Protein AF-A0A1I6KTC3-F1 (afdb_monomer)

Mean predicted aligned error: 10.31 Å

Solvent-accessible surface area (backbone atoms only — not comparable to full-atom values): 17180 Å² total; per-residue (Å²): 142,85,88,87,87,74,71,69,64,56,53,53,50,51,52,52,52,48,53,50,52,52,50,51,52,52,49,50,51,49,49,53,50,49,52,53,51,49,56,52,48,53,67,52,70,66,50,60,56,64,56,52,51,53,50,47,53,51,49,45,50,47,42,25,52,21,41,55,50,15,49,72,75,25,42,88,42,72,70,50,25,49,54,36,29,52,52,31,36,52,48,46,25,56,52,48,27,58,56,33,48,77,74,63,24,49,45,47,51,45,75,42,87,90,39,70,37,57,6,24,30,42,40,29,75,52,90,90,34,43,54,51,31,39,60,86,67,42,27,65,43,66,77,43,72,74,39,66,23,73,97,55,100,47,71,40,47,20,45,32,35,37,41,31,35,47,88,46,29,33,50,43,74,86,75,23,18,30,42,38,30,39,20,63,95,58,84,34,31,20,36,39,41,42,24,18,37,72,87,78,61,27,40,37,39,37,26,44,33,73,93,53,80,48,14,56,34,74,43,84,57,90,58,68,58,41,41,36,31,48,24,73,10,23,47,69,81,42,82,24,34,19,26,22,71,24,45,26,77,88,62,52,79,45,70,40,33,66,58,36,79,32,63,57,32,24,31,37,28,32,34,42,10,72,26,35,24,24,29,37,35,33,34,30,45,47,73,69,67,85,84,48,88,40,48,32,79,32,89,91,49,65,65,25,21,38,32,52,25,68,45,34,38,31,30,39,41,36,40,39,38,98,84,43,79,47,75,49,79,44,78,36,49,54,40,44,50,125

Secondary structure (DSSP, 8-state):
-----SHHHHHHHHHHHHHHHHHHHHHHHHHHHHHHHHHHHHHHHSTTHHHHHHHHHHHHHHHHHHHHHHHHH-TT-HHHHHHHHHHHHHHHHHHHHHHHHHTT-EEEEEEPTT--EEEEEEEE--TT-EES--TT--SSEEEEEEEE-TT-SS-SEEEEEEEEEGGGS-SSSTT-EEEEEEETTS--EEEEEEEE-TTT--EEEEEEETTEEEEEEEE---SSEEEEETTTTEETTEE-GGGSEEE-TTS-EEE-STTTT--SEEEEEEESGGG-EEEEEEEES-S--TT-SSSEESTTSSSSEEEEEEEEEEEEEEEEETTEEEEEEEEE-TTB--

Foldseek 3Di:
DDDDDDPPVVVVVVVVVVVVVVVVVVVVVVVVVVVVVVVVVVVCVVPDPVVLVVLVVVLLVQLLVQQVVLQVPQFPDPVSSVVSSQVSNVVSQVVVQVVCVVVQKGKGKGFDPPQWQKFKKWKDDDDVWFFQFFPVRHQKDFSFFWFFQPPHPFQQKFQWKWKWQLVLFAQDQVLTKKKWKAADVDGWIKMWGWGANNPQRKIKIWIDTVPDAIAIDIDDDPDRIWMALQQQCDTSNHHGCQQAQHAGPVGDTDGNHPQPNYDRIIIIIMHSSSSTTGMTMMIGSHQDPPPDPRADDDPPDHPGHMTMGGQKTWMWMWMDHPVDTDIDIDIRGHRTRD

Sequence (338 aa):
MADLGSRSRGQLILVAAFALAVTFVALALVVNSAIFTENLASRGETGGSGDALTLRHDVERGVGQSIASANVYNTTDQSTLEQGVDRGIGNVNTAYSKQSAADTAIVNVSRKSGSTTYGSRVVQNESGGRAFQDRNGNSDWHVVDDVDRSGNEGNATRAFELNVTKLSLEPDESGAFRIVVEEWKGSATWTMTLWRDGASDDVHVEVDIDSEPEARCMQEVDEAFVRVDVTEGRLAGEPCGALRQGPNTNGDFGNYRFASGVGDRYNVTFEHGDKAHGNYSLVTRNQSMASSNTLNASVGSDSPYWDDAVYDVTVRYVYNSPKLDYETDVRVAPGESR

Nearest PDB structures (foldseek):
  3zyr-assembly1_B  TM=2.378E-01  e=1.808E-01  Platypodium elegans
  2gn7-assembly1_A  TM=2.124E-01  e=3.011E-01  Pterocarpus angolensis
  2bqp-assembly1_B  TM=2.192E-01  e=5.015E-01  Pisum sativum
  2o62-assembly2_B  TM=1.933E-01  e=3.187E-01  Nostoc punctiforme PCC 73102
  2o62-assembly1_A  TM=2.208E-01  e=8.841E-01  Nostoc punctiforme PCC 73102

Radius of gyration: 30.59 Å; Cα contacts (8 Å, |Δi|>4): 746; chains: 1; bounding box: 57×47×123 Å

InterPro domains:
  IPR055685 Protein of unknown function DUF7261 [PF23922] (7-117)

pLDDT: mean 87.05, std 12.62, range [41.53, 98.5]

Organism: NCBI:txid767519

Structure (mmCIF, N/CA/C/O backbone):
data_AF-A0A1I6KTC3-F1
#
_entry.id   AF-A0A1I6KTC3-F1
#
loop_
_atom_site.group_PDB
_atom_site.id
_atom_site.type_symbol
_atom_site.label_atom_id
_atom_site.label_alt_id
_atom_site.label_comp_id
_atom_site.label_asym_id
_atom_site.label_entity_id
_atom_site.label_seq_id
_atom_site.pdbx_PDB_ins_code
_atom_site.Cartn_x
_atom_site.Cartn_y
_atom_site.Cartn_z
_atom_site.occupancy
_atom_site.B_iso_or_equiv
_atom_site.auth_seq_id
_atom_site.auth_comp_id
_atom_site.auth_asym_id
_atom_site.auth_atom_id
_atom_site.pdbx_PDB_model_num
ATOM 1 N N . MET A 1 1 ? 32.852 -26.387 100.236 1.00 47.66 1 MET A N 1
ATOM 2 C CA . MET A 1 1 ? 32.941 -25.332 99.206 1.00 47.66 1 MET A CA 1
ATOM 3 C C . MET A 1 1 ? 33.588 -25.938 97.973 1.00 47.66 1 MET A C 1
ATOM 5 O O . MET A 1 1 ? 34.797 -26.104 97.975 1.00 47.66 1 MET A O 1
ATOM 9 N N . ALA A 1 2 ? 32.790 -26.342 96.986 1.00 41.53 2 ALA A N 1
ATOM 10 C CA . ALA A 1 2 ? 33.231 -26.617 95.621 1.00 41.53 2 ALA A CA 1
ATOM 11 C C . ALA A 1 2 ? 32.002 -26.699 94.701 1.00 41.53 2 ALA A C 1
ATOM 13 O O . ALA A 1 2 ? 30.989 -27.278 95.082 1.00 41.53 2 ALA A O 1
ATOM 14 N N . ASP A 1 3 ? 32.181 -26.127 93.513 1.00 42.84 3 ASP A N 1
ATOM 15 C CA . ASP A 1 3 ? 31.400 -26.236 92.278 1.00 42.84 3 ASP A CA 1
ATOM 16 C C . ASP A 1 3 ? 30.152 -25.347 92.084 1.00 42.84 3 ASP A C 1
ATOM 18 O O . ASP A 1 3 ? 28.999 -25.768 92.155 1.00 42.84 3 ASP A O 1
ATOM 22 N N . LEU A 1 4 ? 30.413 -24.082 91.742 1.00 59.75 4 LEU A N 1
ATOM 23 C CA . LEU A 1 4 ? 29.573 -23.310 90.828 1.00 59.75 4 LEU A CA 1
ATOM 24 C C . LEU A 1 4 ? 30.437 -22.922 89.625 1.00 59.75 4 LEU A C 1
ATOM 26 O O . LEU A 1 4 ? 31.251 -22.007 89.729 1.00 59.75 4 LEU A O 1
ATOM 30 N N . GLY A 1 5 ? 30.238 -23.555 88.469 1.00 53.53 5 GLY A N 1
ATOM 31 C CA . GLY A 1 5 ? 30.773 -23.002 87.225 1.00 53.53 5 GLY A CA 1
ATOM 32 C C . GLY A 1 5 ? 30.761 -23.943 86.031 1.00 53.53 5 GLY A C 1
ATOM 33 O O . GLY A 1 5 ? 31.766 -24.583 85.764 1.00 53.53 5 GLY A O 1
ATOM 34 N N . SER A 1 6 ? 29.654 -23.981 85.273 1.00 54.16 6 SER A N 1
ATOM 35 C CA . SER A 1 6 ? 29.690 -24.030 83.786 1.00 54.16 6 SER A CA 1
ATOM 36 C C . SER A 1 6 ? 28.348 -24.353 83.109 1.00 54.16 6 SER A C 1
ATOM 38 O O . SER A 1 6 ? 28.179 -23.995 81.948 1.00 54.16 6 SER A O 1
ATOM 40 N N . ARG A 1 7 ? 27.359 -24.972 83.779 1.00 51.50 7 ARG A N 1
ATOM 41 C CA . ARG A 1 7 ? 26.157 -25.486 83.072 1.00 51.50 7 ARG A CA 1
ATOM 42 C C . ARG A 1 7 ? 25.017 -24.487 82.814 1.00 51.50 7 ARG A C 1
ATOM 44 O O . ARG A 1 7 ? 24.317 -24.651 81.820 1.00 51.50 7 ARG A O 1
ATOM 51 N N . SER A 1 8 ? 24.830 -23.436 83.621 1.00 57.94 8 SER A N 1
ATOM 52 C CA . SER A 1 8 ? 23.658 -22.543 83.465 1.00 57.94 8 SER A CA 1
ATOM 53 C C . SER A 1 8 ? 23.818 -21.441 82.408 1.00 57.94 8 SER A C 1
ATOM 55 O O . SER A 1 8 ? 22.830 -20.993 81.831 1.00 57.94 8 SER A O 1
ATOM 57 N N . ARG A 1 9 ? 25.053 -21.019 82.097 1.00 55.56 9 ARG A N 1
ATOM 58 C CA . ARG A 1 9 ? 25.311 -19.995 81.065 1.00 55.56 9 ARG A CA 1
ATOM 59 C C . ARG A 1 9 ? 25.172 -20.550 79.647 1.00 55.56 9 ARG A C 1
ATOM 61 O O . ARG A 1 9 ? 24.661 -19.852 78.779 1.00 55.56 9 ARG A O 1
ATOM 68 N N . GLY A 1 10 ? 25.553 -21.813 79.435 1.00 59.62 10 GLY A N 1
ATOM 69 C CA . GLY A 1 10 ? 25.373 -22.498 78.151 1.00 59.62 10 GLY A CA 1
ATOM 70 C C . GLY A 1 10 ? 23.898 -22.637 77.765 1.00 59.62 10 GLY A C 1
ATOM 71 O O . GLY A 1 10 ? 23.543 -22.350 76.630 1.00 59.62 10 GLY A O 1
ATOM 72 N N . GLN A 1 11 ? 23.025 -22.983 78.721 1.00 63.97 11 GLN A N 1
ATOM 73 C CA . GLN A 1 11 ? 21.579 -23.081 78.483 1.00 63.97 11 GLN A CA 1
ATOM 74 C C . GLN A 1 11 ? 20.912 -21.724 78.221 1.00 63.97 11 GLN A C 1
ATOM 76 O O . GLN A 1 11 ? 20.072 -21.638 77.333 1.00 63.97 11 GLN A O 1
ATOM 81 N N . LEU A 1 12 ? 21.306 -20.656 78.924 1.00 70.81 12 LEU A N 1
ATOM 82 C CA . LEU A 1 12 ? 20.777 -19.309 78.664 1.00 70.81 12 LEU A CA 1
ATOM 83 C C . LEU A 1 12 ? 21.170 -18.782 77.275 1.00 70.81 12 LEU A C 1
ATOM 85 O O . LEU A 1 12 ? 20.344 -18.169 76.605 1.00 70.81 12 LEU A O 1
ATOM 89 N N . ILE A 1 13 ? 22.390 -19.075 76.811 1.00 77.38 13 ILE A N 1
ATOM 90 C CA . ILE A 1 13 ? 22.824 -18.735 75.447 1.00 77.38 13 ILE A CA 1
ATOM 91 C C . ILE A 1 13 ? 22.048 -19.557 74.409 1.00 77.38 13 ILE A C 1
ATOM 93 O O . ILE A 1 13 ? 21.649 -19.010 73.386 1.00 77.38 13 ILE A O 1
ATOM 97 N N . LEU A 1 14 ? 21.775 -20.837 74.678 1.00 79.50 14 LEU A N 1
ATOM 98 C CA . LEU A 1 14 ? 21.031 -21.714 73.765 1.00 79.50 14 LEU A CA 1
ATOM 99 C C . LEU A 1 14 ? 19.563 -21.286 73.621 1.00 79.50 14 LEU A C 1
ATOM 101 O O . LEU A 1 14 ? 19.041 -21.248 72.511 1.00 79.50 14 LEU A O 1
ATOM 105 N N . VAL A 1 15 ? 18.920 -20.894 74.725 1.00 82.00 15 VAL A N 1
ATOM 106 C CA . VAL A 1 15 ? 17.542 -20.375 74.711 1.00 82.00 15 VAL A CA 1
ATOM 107 C C . VAL A 1 15 ? 17.473 -19.014 74.013 1.00 82.00 15 VAL A C 1
ATOM 109 O O . VAL A 1 15 ? 16.575 -18.798 73.203 1.00 82.00 15 VAL A O 1
ATOM 112 N N . ALA A 1 16 ? 18.435 -18.118 74.256 1.00 81.81 16 ALA A N 1
ATOM 113 C CA . ALA A 1 16 ? 18.494 -16.823 73.575 1.00 81.81 16 ALA A CA 1
ATOM 114 C C . ALA A 1 16 ? 18.773 -16.966 72.066 1.00 81.81 16 ALA A C 1
ATOM 116 O O . ALA A 1 16 ? 18.133 -16.298 71.256 1.00 81.81 16 ALA A O 1
ATOM 117 N N . ALA A 1 17 ? 19.678 -17.871 71.678 1.00 80.06 17 ALA A N 1
ATOM 118 C CA . ALA A 1 17 ? 19.974 -18.168 70.278 1.00 80.06 17 ALA A CA 1
ATOM 119 C C . ALA A 1 17 ? 18.770 -18.797 69.561 1.00 80.06 17 ALA A C 1
ATOM 121 O O . ALA A 1 17 ? 18.473 -18.431 68.425 1.00 80.06 17 ALA A O 1
ATOM 122 N N . PHE A 1 18 ? 18.040 -19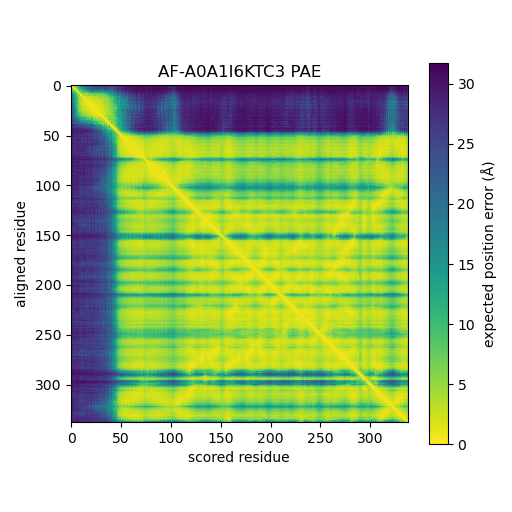.693 70.233 1.00 84.81 18 PHE A N 1
ATOM 123 C CA . PHE A 1 18 ? 16.821 -20.287 69.689 1.00 84.81 18 PHE A CA 1
ATOM 124 C C . PHE A 1 18 ? 15.706 -19.248 69.518 1.00 84.81 18 PHE A C 1
ATOM 126 O O . PHE A 1 18 ? 15.083 -19.193 68.461 1.00 84.81 18 PHE A O 1
ATOM 133 N N . ALA A 1 19 ? 15.495 -18.376 70.509 1.00 85.50 19 ALA A N 1
ATOM 134 C CA . ALA A 1 19 ? 14.521 -17.292 70.405 1.00 85.50 19 ALA A CA 1
ATOM 135 C C . ALA A 1 19 ? 14.838 -16.350 69.229 1.00 85.50 19 ALA A C 1
ATOM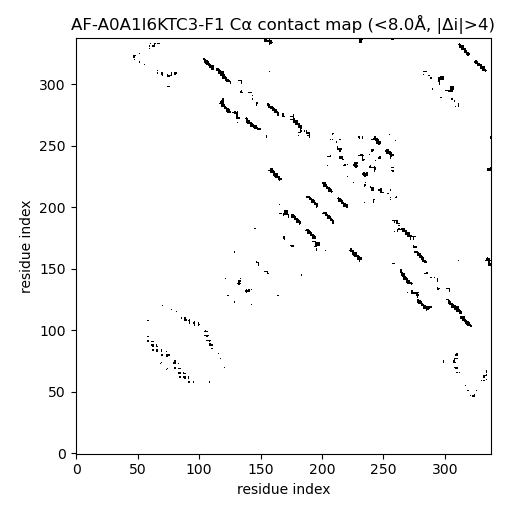 137 O O . ALA A 1 19 ? 13.944 -16.037 68.444 1.00 85.50 19 ALA A O 1
ATOM 138 N N . LEU A 1 20 ? 16.112 -15.976 69.046 1.00 88.62 20 LEU A N 1
ATOM 139 C CA . LEU A 1 20 ? 16.551 -15.177 67.897 1.00 88.62 20 LEU A CA 1
ATOM 140 C C . LEU A 1 20 ? 16.305 -15.894 66.564 1.00 88.62 20 LEU A C 1
ATOM 142 O O . LEU A 1 20 ? 15.764 -15.294 65.635 1.00 88.62 20 LEU A O 1
ATOM 146 N N . ALA A 1 21 ? 16.636 -17.184 66.474 1.00 86.44 21 ALA A N 1
ATOM 147 C CA . ALA A 1 21 ? 16.397 -17.973 65.269 1.00 86.44 21 ALA A CA 1
ATOM 148 C C . ALA A 1 21 ? 14.904 -18.017 64.901 1.00 86.44 21 ALA A C 1
ATOM 150 O O . ALA A 1 21 ? 14.549 -17.782 63.747 1.00 86.44 21 ALA A O 1
ATOM 151 N N . VAL A 1 22 ? 14.020 -18.230 65.882 1.00 87.19 22 VAL A N 1
ATOM 152 C CA . VAL A 1 22 ? 12.565 -18.224 65.664 1.00 87.19 22 VAL A CA 1
ATOM 153 C C . VAL A 1 22 ? 12.078 -16.849 65.202 1.00 87.19 22 VAL A C 1
ATOM 155 O O . VAL A 1 22 ? 11.285 -16.776 64.265 1.00 87.19 22 VAL A O 1
ATOM 158 N N . THR A 1 23 ? 12.583 -15.753 65.781 1.00 88.75 23 THR A N 1
ATOM 159 C CA . THR A 1 23 ? 12.210 -14.402 65.329 1.00 88.75 23 THR A CA 1
ATOM 160 C C . THR A 1 23 ? 12.673 -14.107 63.907 1.00 88.75 23 THR A C 1
ATOM 162 O O . THR A 1 23 ? 11.922 -13.495 63.155 1.00 88.75 23 THR A O 1
ATOM 165 N N . PHE A 1 24 ? 13.850 -14.587 63.494 1.00 83.62 24 PHE A N 1
ATOM 166 C CA . PHE A 1 24 ? 14.318 -14.416 62.119 1.00 83.62 24 PHE A CA 1
ATOM 167 C C . PHE A 1 24 ? 13.508 -15.238 61.122 1.00 83.62 24 PHE A C 1
ATOM 169 O O . PHE A 1 24 ? 13.203 -14.736 60.046 1.00 83.62 24 PHE A O 1
ATOM 176 N N . VAL A 1 25 ? 13.107 -16.462 61.477 1.00 84.44 25 VAL A N 1
ATOM 177 C CA . VAL A 1 25 ? 12.227 -17.276 60.625 1.00 84.44 25 VAL A CA 1
ATOM 178 C C . VAL A 1 25 ? 10.843 -16.638 60.507 1.00 84.44 25 VAL A C 1
ATOM 180 O O . VAL A 1 25 ? 10.313 -16.542 59.404 1.00 84.44 25 VAL A O 1
ATOM 183 N N . ALA A 1 26 ? 10.274 -16.143 61.610 1.00 83.81 26 ALA A N 1
ATOM 184 C CA . ALA A 1 26 ? 8.999 -15.430 61.585 1.00 83.81 26 ALA A CA 1
ATOM 185 C C . ALA A 1 26 ? 9.088 -14.138 60.757 1.00 83.81 26 ALA A C 1
ATOM 187 O O . ALA A 1 26 ? 8.217 -13.884 59.929 1.00 83.81 26 ALA A O 1
ATOM 188 N N . LEU A 1 27 ? 10.165 -13.362 60.917 1.00 82.88 27 LEU A N 1
ATOM 189 C CA . LEU A 1 27 ? 10.415 -12.161 60.122 1.00 82.88 27 LEU A CA 1
ATOM 190 C C . LEU A 1 27 ? 10.575 -12.505 58.637 1.00 82.88 27 LEU A C 1
ATOM 192 O O . LEU A 1 27 ? 9.966 -11.851 57.802 1.00 82.88 27 LEU A O 1
ATOM 196 N N . ALA A 1 28 ? 11.328 -13.554 58.301 1.00 80.44 28 ALA A N 1
ATOM 197 C CA . ALA A 1 28 ? 11.505 -14.004 56.924 1.00 80.44 28 ALA A CA 1
ATOM 198 C C . ALA A 1 28 ? 10.184 -14.476 56.302 1.00 80.44 28 ALA A C 1
ATOM 200 O O . ALA A 1 28 ? 9.911 -14.163 55.149 1.00 80.44 28 ALA A O 1
ATOM 201 N N . LEU A 1 29 ? 9.334 -15.178 57.058 1.00 77.25 29 LEU A N 1
ATOM 202 C CA . LEU A 1 29 ? 8.004 -15.583 56.598 1.00 77.25 29 LEU A CA 1
ATOM 203 C C . LEU A 1 29 ? 7.086 -14.380 56.370 1.00 77.25 29 LEU A C 1
ATOM 205 O O . LEU A 1 29 ? 6.389 -14.341 55.358 1.00 77.25 29 LEU A O 1
ATOM 209 N N . VAL A 1 30 ? 7.102 -13.390 57.267 1.00 81.25 30 VAL A N 1
ATOM 210 C CA . VAL A 1 30 ? 6.314 -12.157 57.115 1.00 81.25 30 VAL A CA 1
ATOM 211 C C . VAL A 1 30 ? 6.817 -11.334 55.933 1.00 81.25 30 VAL A C 1
ATOM 213 O O . VAL A 1 30 ? 6.004 -10.902 55.125 1.00 81.25 30 VAL A O 1
ATOM 216 N N . VAL A 1 31 ? 8.133 -11.171 55.778 1.00 77.62 31 VAL A N 1
ATOM 217 C CA . VAL A 1 31 ? 8.738 -10.454 54.645 1.00 77.62 31 VAL A CA 1
ATOM 218 C C . VAL A 1 31 ? 8.441 -11.175 53.334 1.00 77.62 31 VAL A C 1
ATOM 220 O O . VAL A 1 31 ? 7.985 -10.540 52.392 1.00 77.62 31 VAL A O 1
ATOM 223 N N . ASN A 1 32 ? 8.588 -12.500 53.277 1.00 70.62 32 ASN A N 1
ATOM 224 C CA . ASN A 1 32 ? 8.243 -13.270 52.082 1.00 70.62 32 ASN A CA 1
ATOM 225 C C . ASN A 1 32 ? 6.744 -13.192 51.762 1.00 70.62 32 ASN A C 1
ATOM 227 O O . ASN A 1 32 ? 6.386 -13.122 50.593 1.00 70.62 32 ASN A O 1
ATOM 231 N N . SER A 1 33 ? 5.869 -13.147 52.770 1.00 71.06 33 SER A N 1
ATOM 232 C CA . SER A 1 33 ? 4.419 -13.003 52.567 1.00 71.06 33 SER A CA 1
ATOM 233 C C . SER A 1 33 ? 4.030 -11.588 52.134 1.00 71.06 33 SER A C 1
ATOM 235 O O . SER A 1 33 ? 3.172 -11.429 51.267 1.00 71.06 33 SER A O 1
ATOM 237 N N . ALA A 1 34 ? 4.674 -10.560 52.691 1.00 63.47 34 ALA A N 1
ATOM 238 C CA . ALA A 1 34 ? 4.488 -9.169 52.293 1.00 63.47 34 ALA A CA 1
ATOM 239 C C . ALA A 1 34 ? 4.974 -8.952 50.858 1.00 63.47 34 ALA A C 1
ATOM 241 O O . ALA A 1 34 ? 4.210 -8.448 50.050 1.00 63.47 34 ALA A O 1
ATOM 242 N N . ILE A 1 35 ? 6.158 -9.461 50.500 1.00 62.94 35 ILE A N 1
ATOM 243 C CA . ILE A 1 35 ? 6.685 -9.431 49.128 1.00 62.94 35 ILE A CA 1
ATOM 244 C C . ILE A 1 35 ? 5.773 -10.207 48.172 1.00 62.94 35 ILE A C 1
ATOM 246 O O . ILE A 1 35 ? 5.568 -9.777 47.041 1.00 62.94 35 ILE A O 1
ATOM 250 N N . PHE A 1 36 ? 5.202 -11.339 48.592 1.00 55.25 36 PHE A N 1
ATOM 251 C CA . PHE A 1 36 ? 4.261 -12.091 47.756 1.00 55.25 36 PHE A CA 1
ATOM 252 C C . PHE A 1 36 ? 2.950 -11.321 47.542 1.00 55.25 36 PHE A C 1
ATOM 254 O O . PHE A 1 36 ? 2.408 -11.313 46.440 1.00 55.25 36 PHE A O 1
ATOM 261 N N . THR A 1 37 ? 2.471 -10.622 48.573 1.00 62.50 37 THR A N 1
ATOM 262 C CA . THR A 1 37 ? 1.259 -9.791 48.506 1.00 62.50 37 THR A CA 1
ATOM 263 C C . THR A 1 37 ? 1.498 -8.511 47.701 1.00 62.50 37 THR A C 1
ATOM 265 O O . THR A 1 37 ? 0.646 -8.121 46.912 1.00 62.50 37 THR A O 1
ATOM 268 N N . GLU A 1 38 ? 2.670 -7.896 47.829 1.00 53.88 38 GLU A N 1
ATOM 269 C CA . GLU A 1 38 ? 3.085 -6.691 47.108 1.00 53.88 38 GLU A CA 1
ATOM 270 C C . GLU A 1 38 ? 3.376 -6.997 45.630 1.00 53.88 38 GLU A C 1
ATOM 272 O O . GLU A 1 38 ? 2.955 -6.245 44.759 1.00 53.88 38 GLU A O 1
ATOM 277 N N . ASN A 1 39 ? 3.953 -8.164 45.309 1.00 49.16 39 ASN A N 1
ATOM 278 C CA . ASN A 1 39 ? 4.068 -8.639 43.924 1.00 49.16 39 ASN A CA 1
ATOM 279 C C . ASN A 1 39 ? 2.707 -8.983 43.295 1.00 49.16 39 ASN A C 1
ATOM 281 O O . ASN A 1 39 ? 2.527 -8.808 42.090 1.00 49.16 39 ASN A O 1
ATOM 285 N N . LEU A 1 40 ? 1.739 -9.463 44.083 1.00 49.84 40 LEU A N 1
ATOM 286 C CA . LEU A 1 40 ? 0.380 -9.727 43.602 1.00 49.84 40 LEU A CA 1
ATOM 287 C C . LEU A 1 40 ? -0.417 -8.425 43.405 1.00 49.84 40 LEU A C 1
ATOM 289 O O . LEU A 1 40 ? -1.137 -8.291 42.418 1.00 49.84 40 LEU A O 1
ATOM 293 N N . ALA A 1 41 ? -0.256 -7.458 44.310 1.00 42.66 41 ALA A N 1
ATOM 294 C CA . ALA A 1 41 ? -0.877 -6.140 44.230 1.00 42.66 41 ALA A CA 1
ATOM 295 C C . ALA A 1 41 ? -0.284 -5.295 43.092 1.00 42.66 41 ALA A C 1
ATOM 297 O O . ALA A 1 41 ? -1.043 -4.734 42.310 1.00 42.66 41 ALA A O 1
ATOM 298 N N . SER A 1 42 ? 1.041 -5.306 42.911 1.00 48.44 42 SER A N 1
ATOM 299 C CA . SER A 1 42 ? 1.739 -4.617 41.816 1.00 48.44 42 SER A CA 1
ATOM 300 C C . SER A 1 42 ? 1.340 -5.154 40.436 1.00 48.44 42 SER A C 1
ATOM 302 O O . SER A 1 42 ? 1.118 -4.373 39.514 1.00 48.44 42 SER A O 1
ATOM 304 N N . ARG A 1 43 ? 1.144 -6.475 40.294 1.00 49.44 43 ARG A N 1
ATOM 305 C CA . ARG A 1 43 ? 0.578 -7.070 39.067 1.00 49.44 43 ARG A CA 1
ATOM 306 C C . ARG A 1 43 ? -0.901 -6.730 38.854 1.00 49.44 43 ARG A C 1
ATOM 308 O O . ARG A 1 43 ? -1.395 -6.846 37.738 1.00 49.44 43 ARG A O 1
ATOM 315 N N . GLY A 1 44 ? -1.613 -6.340 39.909 1.00 43.88 44 GLY A N 1
ATOM 316 C CA . GLY A 1 44 ? -2.995 -5.865 39.851 1.00 43.88 44 GLY A CA 1
ATOM 317 C C . GLY A 1 44 ? -3.139 -4.359 39.609 1.00 43.88 44 GLY A C 1
ATOM 318 O O . GLY A 1 44 ? -4.237 -3.934 39.248 1.00 43.88 44 GLY A O 1
ATOM 319 N N . GLU A 1 45 ? -2.069 -3.578 39.797 1.00 43.41 45 GLU A N 1
ATOM 320 C CA . GLU A 1 45 ? -2.046 -2.108 39.716 1.00 43.41 45 GLU A CA 1
ATOM 321 C C . GLU A 1 45 ? -1.680 -1.586 38.310 1.00 43.41 45 GLU A C 1
ATOM 323 O O . GLU A 1 45 ? -2.049 -0.472 37.953 1.00 43.41 45 GLU A O 1
ATOM 328 N N . THR A 1 46 ? -1.131 -2.433 37.427 1.00 49.03 46 THR A N 1
ATOM 329 C CA . THR A 1 46 ? -1.189 -2.257 35.954 1.00 49.03 46 THR A CA 1
ATOM 330 C C . THR A 1 46 ? -2.536 -2.725 35.368 1.00 49.03 46 THR A C 1
ATOM 332 O O . THR A 1 46 ? -2.613 -3.225 34.246 1.00 49.03 46 THR A O 1
ATOM 335 N N . GLY A 1 47 ? -3.605 -2.618 36.164 1.00 51.22 47 GLY A N 1
ATOM 336 C CA . GLY A 1 47 ? -4.896 -3.275 35.974 1.00 51.22 47 GLY A CA 1
ATOM 337 C C . GLY A 1 47 ? -5.605 -2.930 34.663 1.00 51.22 47 GLY A C 1
ATOM 338 O O . GLY A 1 47 ? -6.077 -1.813 34.476 1.00 51.22 47 GLY A O 1
ATOM 339 N N . GLY A 1 48 ? -5.726 -3.918 33.774 1.00 57.62 48 GLY A N 1
ATOM 340 C CA . GLY A 1 48 ? -6.663 -3.947 32.643 1.00 57.62 48 GLY A CA 1
ATOM 341 C C . GLY A 1 48 ? -6.379 -3.001 31.471 1.00 57.62 48 GLY A C 1
ATOM 342 O O . GLY A 1 48 ? -6.909 -3.224 30.388 1.00 57.62 48 GLY A O 1
ATOM 343 N N . SER A 1 49 ? -5.546 -1.969 31.630 1.00 62.06 49 SER A N 1
ATOM 344 C CA . SER A 1 49 ? -5.249 -1.009 30.555 1.00 62.06 49 SER A CA 1
ATOM 345 C C . SER A 1 49 ? -4.412 -1.624 29.431 1.00 62.06 49 SER A C 1
ATOM 347 O O . SER A 1 49 ? -4.691 -1.380 28.259 1.00 62.06 49 SER A O 1
ATOM 349 N N . GLY A 1 50 ? -3.433 -2.470 29.770 1.00 72.38 50 GLY A N 1
ATOM 350 C CA . GLY A 1 50 ? -2.659 -3.238 28.789 1.00 72.38 50 GLY A CA 1
ATOM 351 C C . GLY A 1 50 ? -3.532 -4.210 27.990 1.00 72.38 50 GLY A C 1
ATOM 352 O O . GLY A 1 50 ? -3.386 -4.305 26.771 1.00 72.38 50 GLY A O 1
ATOM 353 N N . ASP A 1 51 ? -4.494 -4.854 28.653 1.00 77.12 51 ASP A N 1
ATOM 354 C CA . ASP A 1 51 ? -5.440 -5.776 28.016 1.00 77.12 51 ASP A CA 1
ATOM 355 C C . ASP A 1 51 ? -6.399 -5.017 27.089 1.00 77.12 51 ASP A C 1
ATOM 357 O O . ASP A 1 51 ? -6.584 -5.402 25.935 1.00 77.12 51 ASP A O 1
ATOM 361 N N . ALA A 1 52 ? -6.934 -3.879 27.547 1.00 82.31 52 ALA A N 1
ATOM 362 C CA . ALA A 1 52 ? -7.813 -3.028 26.751 1.00 82.31 52 ALA A CA 1
ATOM 363 C C . ALA A 1 52 ? -7.119 -2.474 25.495 1.00 82.31 52 ALA A C 1
ATOM 365 O O . ALA A 1 52 ? -7.757 -2.381 24.446 1.00 82.31 52 ALA A O 1
ATOM 366 N N . LEU A 1 53 ? -5.828 -2.125 25.581 1.00 85.69 53 LEU A N 1
ATOM 367 C CA . LEU A 1 53 ? -5.028 -1.655 24.443 1.00 85.69 53 LEU A CA 1
ATOM 368 C C . LEU A 1 53 ? -4.646 -2.788 23.486 1.00 85.69 53 LEU A C 1
ATOM 370 O O . LEU A 1 53 ? -4.750 -2.620 22.272 1.00 85.69 53 LEU A O 1
ATOM 374 N N . THR A 1 54 ? -4.245 -3.946 24.013 1.00 86.25 54 THR A N 1
ATOM 375 C CA . THR A 1 54 ? -3.934 -5.131 23.196 1.00 86.25 54 THR A CA 1
ATOM 376 C C . THR A 1 54 ? -5.163 -5.553 22.402 1.00 86.25 54 THR A C 1
ATOM 378 O O . THR A 1 54 ? -5.111 -5.691 21.181 1.00 86.25 54 THR A O 1
ATOM 381 N N . LEU A 1 55 ? -6.308 -5.648 23.076 1.00 86.69 55 LEU A N 1
ATOM 382 C CA . LEU A 1 55 ? -7.554 -6.018 22.431 1.00 86.69 55 LEU A CA 1
ATOM 383 C C . LEU A 1 55 ? -8.044 -4.953 21.446 1.00 86.69 55 LEU A C 1
ATOM 385 O O . LEU A 1 55 ? -8.579 -5.294 20.394 1.00 86.69 55 LEU A O 1
ATOM 389 N N . ARG A 1 56 ? -7.819 -3.666 21.730 1.00 90.12 56 ARG A N 1
ATOM 390 C CA . ARG A 1 56 ? -8.079 -2.592 20.764 1.00 90.12 56 ARG A CA 1
ATOM 391 C C . ARG A 1 56 ? -7.284 -2.806 19.473 1.00 90.12 56 ARG A C 1
ATOM 393 O O . ARG A 1 56 ? -7.861 -2.671 18.397 1.00 90.12 56 ARG A O 1
ATOM 400 N N . HIS A 1 57 ? -5.996 -3.143 19.560 1.00 90.38 57 HIS A N 1
ATOM 401 C CA . HIS A 1 57 ? -5.179 -3.437 18.378 1.00 90.38 57 HIS A CA 1
ATOM 402 C C . HIS A 1 57 ? -5.669 -4.676 17.622 1.00 90.38 57 HIS A C 1
ATOM 404 O O . HIS A 1 57 ? -5.657 -4.698 16.392 1.00 90.38 57 HIS A O 1
ATOM 410 N N . ASP A 1 58 ? -6.136 -5.697 18.333 1.00 90.38 58 ASP A N 1
ATOM 411 C CA . ASP A 1 58 ? -6.710 -6.901 17.731 1.00 90.38 58 ASP A CA 1
ATOM 412 C C . ASP A 1 58 ? -8.021 -6.601 16.992 1.00 90.38 58 ASP A C 1
ATOM 414 O O . ASP A 1 58 ? -8.197 -7.015 15.844 1.00 90.38 58 ASP A O 1
ATOM 418 N N . VAL A 1 59 ? -8.900 -5.802 17.604 1.00 90.81 59 VAL A N 1
ATOM 419 C CA . VAL A 1 59 ? -10.126 -5.291 16.979 1.00 90.81 59 VAL A CA 1
ATOM 420 C C . VAL A 1 59 ? -9.792 -4.473 15.736 1.00 90.81 59 VAL A C 1
ATOM 422 O O . VAL A 1 59 ? -10.373 -4.710 14.682 1.00 90.81 59 VAL A O 1
ATOM 425 N N . GLU A 1 60 ? -8.842 -3.544 15.826 1.00 93.75 60 GLU A N 1
ATOM 426 C CA . GLU A 1 60 ? -8.407 -2.723 14.695 1.00 93.75 60 GLU A CA 1
ATOM 427 C C . GLU A 1 60 ? -7.926 -3.589 13.519 1.00 93.75 60 GLU A C 1
ATOM 429 O O . GLU A 1 60 ? -8.352 -3.376 12.382 1.00 93.75 60 GLU A O 1
ATOM 434 N N . ARG A 1 61 ? -7.119 -4.626 13.788 1.00 92.12 61 ARG A N 1
ATOM 435 C CA . ARG A 1 61 ? -6.680 -5.594 12.769 1.00 92.12 61 ARG A CA 1
ATOM 436 C C . ARG A 1 61 ? -7.844 -6.397 12.188 1.00 92.12 61 ARG A C 1
ATOM 438 O O . ARG A 1 61 ? -7.930 -6.533 10.969 1.00 92.12 61 ARG A O 1
ATOM 445 N N . GLY A 1 62 ? -8.756 -6.897 13.022 1.00 93.06 62 GLY A N 1
ATOM 446 C CA . GLY A 1 62 ? -9.924 -7.664 12.575 1.00 93.06 62 GLY A CA 1
ATOM 447 C C . GLY A 1 62 ? -10.894 -6.840 11.718 1.00 93.06 62 GLY A C 1
ATOM 448 O O . GLY A 1 62 ? -11.404 -7.316 10.699 1.00 93.06 62 GLY A O 1
ATOM 449 N N . VAL A 1 63 ? -11.114 -5.572 12.081 1.00 94.56 63 VAL A N 1
ATOM 450 C CA . VAL A 1 63 ? -11.886 -4.624 11.264 1.00 94.56 63 VAL A CA 1
ATOM 451 C C . VAL A 1 63 ? -11.144 -4.325 9.961 1.00 94.56 63 VAL A C 1
ATOM 453 O O . VAL A 1 63 ? -11.758 -4.350 8.897 1.00 94.56 63 VAL A O 1
ATOM 456 N N . GLY A 1 64 ? -9.823 -4.132 10.006 1.00 94.50 64 GLY A N 1
ATOM 457 C CA . GLY A 1 64 ? -8.995 -3.940 8.814 1.00 94.50 64 GLY A CA 1
ATOM 458 C C . GLY A 1 64 ? -9.108 -5.099 7.816 1.00 94.50 64 GLY A C 1
ATOM 459 O O . GLY A 1 64 ? -9.325 -4.874 6.626 1.00 94.50 64 GLY A O 1
ATOM 460 N N . GLN A 1 65 ? -9.068 -6.343 8.300 1.00 92.56 65 GLN A N 1
ATOM 461 C CA . GLN A 1 65 ? -9.291 -7.540 7.480 1.00 92.56 65 GLN A CA 1
ATOM 462 C C . GLN A 1 65 ? -10.713 -7.603 6.907 1.00 92.56 65 GLN A C 1
ATOM 464 O O . GLN A 1 65 ? -10.903 -8.021 5.765 1.00 92.56 65 GLN A O 1
ATOM 469 N N . SER A 1 66 ? -11.713 -7.159 7.672 1.00 93.81 66 SER A N 1
ATOM 470 C CA . SER A 1 66 ? -13.102 -7.085 7.208 1.00 93.81 66 SER A CA 1
ATOM 471 C C . SER A 1 66 ? -13.266 -6.095 6.051 1.00 93.81 66 SER A C 1
ATOM 473 O O . SER A 1 66 ? -13.934 -6.412 5.069 1.00 93.81 66 SER A O 1
ATOM 475 N N . ILE A 1 67 ? -12.612 -4.930 6.131 1.00 94.69 67 ILE A N 1
ATOM 476 C CA . ILE A 1 67 ? -12.570 -3.935 5.048 1.00 94.69 67 ILE A CA 1
ATOM 477 C C . ILE A 1 67 ? -11.855 -4.506 3.823 1.00 94.69 67 ILE A C 1
ATOM 479 O O . ILE A 1 67 ? -12.384 -4.426 2.718 1.00 94.69 67 ILE A O 1
ATOM 483 N N . ALA A 1 68 ? -10.678 -5.114 4.005 1.00 92.75 68 ALA A N 1
ATOM 484 C CA . ALA A 1 68 ? -9.925 -5.716 2.905 1.00 92.75 68 ALA A CA 1
ATOM 485 C C . ALA A 1 68 ? -10.745 -6.801 2.184 1.00 92.75 68 ALA A C 1
ATOM 487 O O . ALA A 1 68 ? -10.818 -6.810 0.960 1.00 92.75 68 ALA A O 1
ATOM 488 N N . SER A 1 69 ? -11.434 -7.659 2.941 1.00 91.50 69 SER A N 1
ATOM 489 C CA . SER A 1 69 ? -12.324 -8.687 2.396 1.00 91.50 69 SER A CA 1
ATOM 490 C C . SER A 1 69 ? -13.511 -8.084 1.636 1.00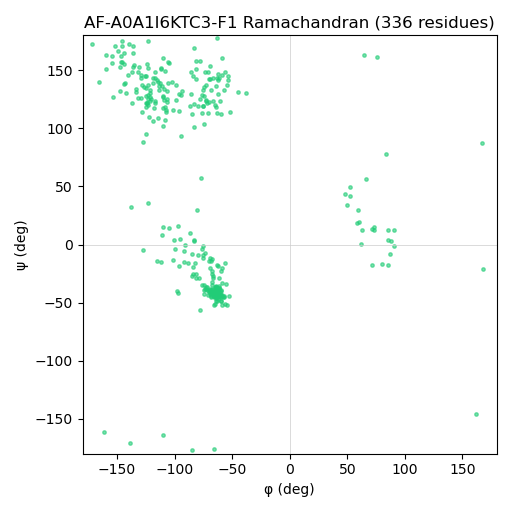 91.50 69 SER A C 1
ATOM 492 O O . SER A 1 69 ? -13.810 -8.506 0.519 1.00 91.50 69 SER A O 1
ATOM 494 N N . ALA A 1 70 ? -14.163 -7.054 2.187 1.00 92.56 70 ALA A N 1
ATOM 495 C CA . ALA A 1 70 ? -15.255 -6.370 1.497 1.00 92.56 70 ALA A CA 1
ATOM 496 C C . ALA A 1 70 ? -14.793 -5.747 0.168 1.00 92.56 70 ALA A C 1
ATOM 498 O O . ALA A 1 70 ? -15.454 -5.946 -0.847 1.00 92.56 70 ALA A O 1
ATOM 499 N N . ASN A 1 71 ? -13.627 -5.100 0.146 1.00 92.44 71 ASN A N 1
ATOM 500 C CA . ASN A 1 71 ? -13.049 -4.502 -1.062 1.00 92.44 71 ASN A CA 1
ATOM 501 C C . ASN A 1 71 ? -12.602 -5.525 -2.122 1.00 92.44 71 ASN A C 1
ATOM 503 O O . ASN A 1 71 ? -12.273 -5.133 -3.237 1.00 92.44 71 ASN A O 1
ATOM 507 N N . VAL A 1 72 ? -12.528 -6.815 -1.787 1.00 88.81 72 VAL A N 1
ATOM 508 C CA . VAL A 1 72 ? -12.200 -7.882 -2.745 1.00 88.81 72 VAL A CA 1
ATOM 509 C C . VAL A 1 72 ? -13.463 -8.576 -3.251 1.00 88.81 72 VAL A C 1
ATOM 511 O O . VAL A 1 72 ? -13.542 -8.901 -4.432 1.00 88.81 72 VAL A O 1
ATOM 514 N N . TYR A 1 73 ? -14.447 -8.808 -2.377 1.00 85.75 73 TYR A N 1
ATOM 515 C CA . TYR A 1 73 ? -15.584 -9.688 -2.677 1.00 85.75 73 TYR A CA 1
ATOM 516 C C . TYR A 1 73 ? -16.944 -8.983 -2.805 1.00 85.75 73 TYR A C 1
ATOM 518 O O . TYR A 1 73 ? -17.883 -9.595 -3.303 1.00 85.75 73 TYR A O 1
ATOM 526 N N . ASN A 1 74 ? -17.084 -7.732 -2.354 1.00 80.94 74 ASN A N 1
ATOM 527 C CA . ASN A 1 74 ? -18.367 -7.018 -2.261 1.00 80.94 74 ASN A CA 1
ATOM 528 C C . ASN A 1 74 ? -18.362 -5.686 -3.040 1.00 80.94 74 ASN A C 1
ATOM 530 O O . ASN A 1 74 ? -18.965 -4.718 -2.595 1.00 80.94 74 ASN A O 1
ATOM 534 N N . THR A 1 75 ? -17.683 -5.624 -4.185 1.00 73.38 75 THR A N 1
ATOM 535 C CA . THR A 1 75 ? -17.308 -4.390 -4.913 1.00 73.38 75 THR A CA 1
ATOM 536 C C . THR A 1 75 ? -18.353 -3.845 -5.894 1.00 73.38 75 THR A C 1
ATOM 538 O O . THR A 1 75 ? -18.047 -2.968 -6.695 1.00 73.38 75 THR A O 1
ATOM 541 N N . THR A 1 76 ? -19.581 -4.368 -5.886 1.00 74.00 76 THR A N 1
ATOM 542 C CA . THR A 1 76 ? -20.601 -3.998 -6.886 1.00 74.00 76 THR A CA 1
ATOM 543 C C . THR A 1 76 ? -21.118 -2.573 -6.714 1.00 74.00 76 THR A C 1
ATOM 545 O O . THR A 1 76 ? -21.358 -1.884 -7.701 1.00 74.00 76 THR A O 1
ATOM 548 N N . ASP A 1 77 ? -21.320 -2.150 -5.469 1.00 82.62 77 ASP A N 1
ATOM 549 C CA . ASP A 1 77 ? -21.759 -0.806 -5.119 1.00 82.62 77 ASP A CA 1
ATOM 550 C C . ASP A 1 77 ? -21.411 -0.499 -3.655 1.00 82.62 77 ASP A C 1
ATOM 552 O O . ASP A 1 77 ? -21.175 -1.398 -2.836 1.00 82.62 77 ASP A O 1
ATOM 556 N N . GLN A 1 78 ? -21.430 0.787 -3.308 1.00 86.94 78 GLN A N 1
ATOM 557 C CA . GLN A 1 78 ? -21.143 1.271 -1.956 1.00 86.94 78 GLN A CA 1
ATOM 558 C C . GLN A 1 78 ? -22.029 0.638 -0.870 1.00 86.94 78 GLN A C 1
ATOM 560 O O . GLN A 1 78 ? -21.551 0.376 0.233 1.00 86.94 78 GLN A O 1
ATOM 565 N N . SER A 1 79 ? -23.297 0.330 -1.163 1.00 88.44 79 SER A N 1
ATOM 566 C CA . SER A 1 79 ? -24.212 -0.259 -0.176 1.00 88.44 79 SER A CA 1
ATOM 567 C C . SER A 1 79 ? -23.866 -1.717 0.141 1.00 88.44 79 SER A C 1
ATOM 569 O O . SER A 1 79 ? -23.963 -2.151 1.292 1.00 88.44 79 SER A O 1
ATOM 571 N N . THR A 1 80 ? -23.422 -2.468 -0.865 1.00 88.25 80 THR A N 1
ATOM 572 C CA . THR A 1 80 ? -22.976 -3.857 -0.749 1.00 88.25 80 THR A CA 1
ATOM 573 C C . THR A 1 80 ? -21.636 -3.927 -0.014 1.00 88.25 80 THR A C 1
ATOM 575 O O . THR A 1 80 ? -21.464 -4.779 0.868 1.00 88.25 80 THR A O 1
ATOM 578 N N . LEU A 1 81 ? -20.729 -2.983 -0.292 1.00 89.88 81 LEU A N 1
ATOM 579 C CA . LEU A 1 81 ? -19.486 -2.791 0.460 1.00 89.88 81 LEU A CA 1
ATOM 580 C C . LEU A 1 81 ? -19.764 -2.510 1.940 1.00 89.88 81 LEU A C 1
ATOM 582 O O . LEU A 1 81 ? -19.239 -3.212 2.806 1.00 89.88 81 LEU A O 1
ATOM 586 N N . GLU A 1 82 ? -20.623 -1.531 2.237 1.00 91.00 82 GLU A N 1
ATOM 587 C CA . GLU A 1 82 ? -20.961 -1.135 3.607 1.00 91.00 82 GLU A CA 1
ATOM 588 C C . GLU A 1 82 ? -21.580 -2.298 4.391 1.00 91.00 82 GLU A C 1
ATOM 590 O O . GLU A 1 82 ? -21.134 -2.604 5.496 1.00 91.00 82 GLU A O 1
ATOM 595 N N . GLN A 1 83 ? -22.520 -3.036 3.790 1.00 91.12 83 GLN A N 1
ATOM 596 C CA . GLN A 1 83 ? -23.090 -4.246 4.392 1.00 91.12 83 GLN A CA 1
ATOM 597 C C . GLN A 1 83 ? -22.044 -5.342 4.628 1.00 91.12 83 GLN A C 1
ATOM 599 O O . GLN A 1 83 ? -22.148 -6.112 5.586 1.00 91.12 83 GLN A O 1
ATOM 604 N N . GLY A 1 84 ? -21.059 -5.470 3.736 1.00 90.25 84 GLY A N 1
ATOM 605 C CA . GLY A 1 84 ? -19.926 -6.377 3.903 1.00 90.25 84 GLY A CA 1
ATOM 606 C C . GLY A 1 84 ? -19.073 -6.017 5.115 1.00 90.25 84 GLY A C 1
ATOM 607 O O . GLY A 1 84 ? -18.793 -6.881 5.950 1.00 90.25 84 GLY A O 1
ATOM 608 N N . VAL A 1 85 ? -18.721 -4.737 5.236 1.00 92.50 85 VAL A N 1
ATOM 609 C CA . VAL A 1 85 ? -17.958 -4.203 6.369 1.00 92.50 85 VAL A CA 1
ATOM 610 C C . VAL A 1 85 ? -18.743 -4.346 7.673 1.00 92.50 85 VAL A C 1
ATOM 612 O O . VAL A 1 85 ? -18.189 -4.844 8.650 1.00 92.50 85 VAL A O 1
ATOM 615 N N . ASP A 1 86 ? -20.035 -4.017 7.692 1.00 93.50 86 ASP A N 1
ATOM 616 C CA . ASP A 1 86 ? -20.887 -4.140 8.881 1.00 93.50 86 ASP A CA 1
ATOM 617 C C . ASP A 1 86 ? -21.017 -5.588 9.362 1.00 93.50 86 ASP A C 1
ATOM 619 O O . ASP A 1 86 ? -20.905 -5.860 10.561 1.00 93.50 86 ASP A O 1
ATOM 623 N N . ARG A 1 87 ? -21.182 -6.544 8.438 1.00 92.75 87 ARG A N 1
ATOM 624 C CA . ARG A 1 87 ? -21.155 -7.977 8.773 1.00 92.75 87 ARG A CA 1
ATOM 625 C C . ARG A 1 87 ? -19.809 -8.386 9.370 1.00 92.75 87 ARG A C 1
ATOM 627 O O . ARG A 1 87 ? -19.782 -9.112 10.362 1.00 92.75 87 ARG A O 1
ATOM 634 N N . GLY A 1 88 ? -18.704 -7.912 8.796 1.00 92.56 88 GLY A N 1
ATOM 635 C CA . GLY A 1 88 ? -17.359 -8.171 9.310 1.00 92.56 88 GLY A CA 1
ATOM 636 C C . GLY A 1 88 ? -17.141 -7.606 10.716 1.00 92.56 88 GLY A C 1
ATOM 637 O O . GLY A 1 88 ? -16.725 -8.339 11.612 1.00 92.56 88 GLY A O 1
ATOM 638 N N . ILE A 1 89 ? -17.529 -6.350 10.955 1.00 93.88 89 ILE A N 1
ATOM 639 C CA . ILE A 1 89 ? -17.474 -5.710 12.279 1.00 93.88 89 ILE A CA 1
ATOM 640 C C . ILE A 1 89 ? -18.352 -6.466 13.285 1.00 93.88 89 ILE A C 1
ATOM 642 O O . ILE A 1 89 ? -17.922 -6.706 14.411 1.00 93.88 89 ILE A O 1
ATOM 646 N N . GLY A 1 90 ? -19.547 -6.912 12.887 1.00 93.75 90 GLY A N 1
ATOM 647 C CA . GLY A 1 90 ? -20.413 -7.742 13.731 1.00 93.75 90 GLY A CA 1
ATOM 648 C C . GLY A 1 90 ? -19.778 -9.084 14.123 1.00 93.75 90 GLY A C 1
ATOM 649 O O . GLY A 1 90 ? -19.912 -9.525 15.270 1.00 93.75 90 GLY A O 1
ATOM 650 N N . ASN A 1 91 ? -19.035 -9.712 13.205 1.00 92.31 91 ASN A N 1
ATOM 651 C CA . ASN A 1 91 ? -18.281 -10.939 13.476 1.00 92.31 91 ASN A CA 1
ATOM 652 C C . ASN A 1 91 ? -17.105 -10.684 14.428 1.00 92.31 91 ASN A C 1
ATOM 654 O O . ASN A 1 91 ? -16.940 -11.433 15.391 1.00 92.31 91 ASN A O 1
ATOM 658 N N . VAL A 1 92 ? -16.339 -9.611 14.198 1.00 92.38 92 VAL A N 1
ATOM 659 C CA . VAL A 1 92 ? -15.251 -9.146 15.077 1.00 92.38 92 VAL A CA 1
ATOM 660 C C . VAL A 1 92 ? -15.781 -8.896 16.487 1.00 92.38 92 VAL A C 1
ATOM 662 O O . VAL A 1 92 ? -15.263 -9.462 17.446 1.00 92.38 92 VAL A O 1
ATOM 665 N N . ASN A 1 93 ? -16.869 -8.132 16.612 1.00 92.69 93 ASN A N 1
ATOM 666 C CA . ASN A 1 93 ? -17.542 -7.892 17.883 1.00 92.69 93 ASN A CA 1
ATOM 667 C C . ASN A 1 93 ? -17.921 -9.215 18.559 1.00 92.69 93 ASN A C 1
ATOM 669 O O . ASN A 1 93 ? -17.530 -9.465 19.689 1.00 92.69 93 ASN A O 1
ATOM 673 N N . THR A 1 94 ? -18.611 -10.113 17.851 1.00 92.31 94 THR A N 1
ATOM 674 C CA . THR A 1 94 ? -19.045 -11.401 18.415 1.00 92.31 94 THR A CA 1
ATOM 675 C C . THR A 1 94 ? -17.872 -12.262 18.890 1.00 92.31 94 THR A C 1
ATOM 677 O O . THR A 1 94 ? -17.982 -12.921 19.926 1.00 92.31 94 THR A O 1
ATOM 680 N N . ALA A 1 95 ? -16.766 -12.286 18.144 1.00 89.62 95 ALA A N 1
ATOM 681 C CA . ALA A 1 95 ? -15.573 -13.045 18.501 1.00 89.62 95 ALA A CA 1
ATOM 682 C C . ALA A 1 95 ? -14.929 -12.493 19.782 1.00 89.62 95 ALA A C 1
ATOM 684 O O . ALA A 1 95 ? -14.752 -13.238 20.748 1.00 89.62 95 ALA A O 1
ATOM 685 N N . TYR A 1 96 ? -14.665 -11.186 19.826 1.00 88.25 96 TYR A N 1
ATOM 686 C CA . TYR A 1 96 ? -13.985 -10.568 20.962 1.00 88.25 96 TYR A CA 1
ATOM 687 C C . TYR A 1 96 ? -14.883 -10.422 22.193 1.00 88.25 96 TYR A C 1
ATOM 689 O O . TYR A 1 96 ? -14.411 -10.667 23.296 1.00 88.25 96 TYR A O 1
ATOM 697 N N . SER A 1 97 ? -16.190 -10.165 22.051 1.00 87.25 97 SER A N 1
ATOM 698 C CA . SER A 1 97 ? -17.117 -10.193 23.193 1.00 87.25 97 SER A CA 1
ATOM 699 C C . SER A 1 97 ? -17.144 -11.569 23.872 1.00 87.25 97 SER A C 1
ATOM 701 O O . SER A 1 97 ? -17.208 -11.643 25.096 1.00 87.25 97 SER A O 1
ATOM 703 N N . LYS A 1 98 ? -17.088 -12.669 23.102 1.00 86.62 98 LYS A N 1
ATOM 704 C CA . LYS A 1 98 ? -17.038 -14.033 23.662 1.00 86.62 98 LYS A CA 1
ATOM 705 C C . LYS A 1 98 ? -15.713 -14.319 24.361 1.00 86.62 98 LYS A C 1
ATOM 707 O O . LYS A 1 98 ? -15.724 -14.946 25.416 1.00 86.62 98 LYS A O 1
ATOM 712 N N . GLN A 1 99 ? -14.602 -13.879 23.775 1.00 83.00 99 GLN A N 1
ATOM 713 C CA . GLN A 1 99 ? -13.276 -14.049 24.362 1.00 83.00 99 GLN A CA 1
ATOM 714 C C . GLN A 1 99 ? -13.150 -13.260 25.670 1.00 83.00 99 GLN A C 1
ATOM 716 O O . GLN A 1 99 ? -12.834 -13.840 26.701 1.00 83.00 99 GLN A O 1
ATOM 721 N N . SER A 1 100 ? -13.498 -11.974 25.662 1.00 80.81 100 SER A N 1
ATOM 722 C CA . SER A 1 100 ? -13.398 -11.104 26.839 1.00 80.81 100 SER A CA 1
ATOM 723 C C . SER A 1 100 ? -14.355 -11.490 27.966 1.00 80.81 100 SER A C 1
ATOM 725 O O . SER A 1 100 ? -14.033 -11.277 29.133 1.00 80.81 100 SER A O 1
ATOM 727 N N . ALA A 1 101 ? -15.493 -12.120 27.654 1.00 81.75 101 ALA A N 1
ATOM 728 C CA . ALA A 1 101 ? -16.402 -12.633 28.677 1.00 81.75 101 ALA A CA 1
ATOM 729 C C . ALA A 1 101 ? -15.748 -13.710 29.564 1.00 81.75 101 ALA A C 1
ATOM 731 O O . ALA A 1 101 ? -16.103 -13.819 30.738 1.00 81.75 101 ALA A O 1
ATOM 732 N N . ALA A 1 102 ? -14.778 -14.472 29.038 1.00 78.06 102 ALA A N 1
ATOM 733 C CA . ALA A 1 102 ? -13.989 -15.409 29.840 1.00 78.06 102 ALA A CA 1
ATOM 734 C C . ALA A 1 102 ? -13.098 -14.684 30.868 1.00 78.06 102 ALA A C 1
ATOM 736 O O . ALA A 1 102 ? -12.879 -15.201 31.962 1.00 78.06 102 ALA A O 1
ATOM 737 N N . ASP A 1 103 ? -12.682 -13.456 30.553 1.00 77.00 103 ASP A N 1
ATOM 738 C CA . ASP A 1 103 ? -11.821 -12.605 31.379 1.00 77.00 103 ASP A CA 1
ATOM 739 C C . ASP A 1 103 ? -12.619 -11.593 32.227 1.00 77.00 103 ASP A C 1
ATOM 741 O O . ASP A 1 103 ? -12.066 -10.650 32.792 1.00 77.00 103 ASP A O 1
ATOM 745 N N . THR A 1 104 ? -13.936 -11.796 32.376 1.00 83.00 104 THR A N 1
ATOM 746 C CA . THR A 1 104 ? -14.849 -10.894 33.115 1.00 83.00 104 THR A CA 1
ATOM 747 C C . THR A 1 104 ? -14.877 -9.466 32.546 1.00 83.00 104 THR A C 1
ATOM 749 O O . THR A 1 104 ? -15.126 -8.501 33.270 1.00 83.00 104 THR A O 1
ATOM 752 N N . ALA A 1 105 ? -14.639 -9.319 31.242 1.00 85.31 105 ALA A N 1
ATOM 753 C CA . ALA A 1 105 ? -14.743 -8.058 30.523 1.00 85.31 105 ALA A CA 1
ATOM 754 C C . ALA A 1 105 ? -15.837 -8.121 29.446 1.00 85.31 105 ALA A C 1
ATOM 756 O O . ALA A 1 105 ? -16.110 -9.161 28.847 1.00 85.31 105 ALA A O 1
ATOM 757 N N . ILE A 1 106 ? -16.478 -6.986 29.191 1.00 87.31 106 ILE A N 1
ATOM 758 C CA . ILE A 1 106 ? -17.464 -6.801 28.131 1.00 87.31 106 ILE A CA 1
ATOM 759 C C . ILE A 1 106 ? -16.844 -5.898 27.081 1.00 87.31 106 ILE A C 1
ATOM 761 O O . ILE A 1 106 ? -16.376 -4.802 27.382 1.00 87.31 106 ILE A O 1
ATOM 765 N N . VAL A 1 107 ? -16.885 -6.360 25.837 1.00 90.19 107 VAL A N 1
ATOM 766 C CA . VAL A 1 107 ? -16.354 -5.627 24.693 1.00 90.19 107 VAL A CA 1
ATOM 767 C C . VAL A 1 107 ? -17.460 -5.402 23.696 1.00 90.19 107 VAL A C 1
ATOM 769 O O . VAL A 1 107 ? -18.208 -6.330 23.384 1.00 90.19 107 VAL A O 1
ATOM 772 N N . ASN A 1 108 ? -17.564 -4.167 23.223 1.00 92.56 108 ASN A N 1
ATOM 773 C CA . ASN A 1 108 ? -18.484 -3.780 22.172 1.00 92.56 108 ASN A CA 1
ATOM 774 C C . ASN A 1 108 ? -17.726 -3.006 21.095 1.00 92.56 108 ASN A C 1
ATOM 776 O O . ASN A 1 108 ? -17.045 -2.020 21.380 1.00 92.56 108 ASN A O 1
ATOM 780 N N . VAL A 1 109 ? -17.861 -3.472 19.860 1.00 93.12 109 VAL A N 1
ATOM 781 C CA . VAL A 1 109 ? -17.325 -2.837 18.664 1.00 93.12 109 VAL A CA 1
ATOM 782 C C . VAL A 1 109 ? -18.489 -2.541 17.738 1.00 93.12 109 VAL A C 1
ATOM 784 O O . VAL A 1 109 ? -19.235 -3.438 17.345 1.00 93.12 109 VAL A O 1
ATOM 787 N N . SER A 1 110 ? -18.632 -1.277 17.366 1.00 93.81 110 SER A N 1
ATOM 788 C CA . SER A 1 110 ? -19.675 -0.841 16.441 1.00 93.81 110 SER A CA 1
ATOM 789 C C . SER A 1 110 ? -19.128 0.212 15.492 1.00 93.81 110 SER A C 1
ATOM 791 O O . SER A 1 110 ? -18.271 1.011 15.866 1.00 93.81 110 SER A O 1
ATOM 793 N N . ARG A 1 111 ? -19.601 0.229 14.246 1.00 94.50 111 ARG A N 1
ATOM 794 C CA . ARG A 1 111 ? -19.253 1.307 13.321 1.00 94.50 111 ARG A CA 1
ATOM 795 C C . ARG A 1 111 ? -19.982 2.584 13.729 1.00 94.50 111 ARG A C 1
ATOM 797 O O . ARG A 1 111 ? -21.169 2.556 14.049 1.00 94.50 111 ARG A O 1
ATOM 804 N N . LYS A 1 112 ? -19.282 3.713 13.691 1.00 94.06 112 LYS A N 1
ATOM 805 C CA . LYS A 1 112 ? -19.888 5.029 13.897 1.00 94.06 112 LYS A CA 1
ATOM 806 C C . LYS A 1 112 ? -20.678 5.429 12.648 1.00 94.06 112 LYS A C 1
ATOM 808 O O . LYS A 1 112 ? -20.149 5.404 11.543 1.00 94.06 112 LYS A O 1
ATOM 813 N N . SER A 1 113 ? -21.943 5.805 12.807 1.00 88.50 113 SER A N 1
ATOM 814 C CA . SER A 1 113 ? -22.784 6.187 11.667 1.00 88.50 113 SER A CA 1
ATOM 815 C C . SER A 1 113 ? -22.163 7.339 10.872 1.00 88.50 113 SER A C 1
ATOM 817 O O . SER A 1 113 ? -21.739 8.336 11.456 1.00 88.50 113 SER A O 1
ATOM 819 N N . GLY A 1 114 ? -22.121 7.200 9.544 1.00 87.19 114 GLY A N 1
ATOM 820 C CA . GLY A 1 114 ? -21.554 8.211 8.645 1.00 87.19 114 GLY A CA 1
ATOM 821 C C . GLY A 1 114 ? -20.028 8.338 8.693 1.00 87.19 114 GLY A C 1
ATOM 822 O O . GLY A 1 114 ? -19.504 9.320 8.184 1.00 87.19 114 GLY A O 1
ATOM 823 N N . SER A 1 115 ? -19.312 7.385 9.304 1.00 90.81 115 SER A N 1
ATOM 824 C CA . SER A 1 115 ? -17.842 7.399 9.359 1.00 90.81 115 SER A CA 1
ATOM 825 C C . SER A 1 115 ? -17.150 6.667 8.210 1.00 90.81 115 SER A C 1
ATOM 827 O O . SER A 1 115 ? -15.926 6.592 8.201 1.00 90.81 115 SER A O 1
ATOM 829 N N . THR A 1 116 ? -17.911 6.077 7.286 1.00 92.44 116 THR A N 1
ATOM 830 C CA . THR A 1 116 ? -17.348 5.350 6.148 1.00 92.44 116 THR A CA 1
ATOM 831 C C . THR A 1 116 ? -16.823 6.336 5.114 1.00 92.44 116 THR A C 1
ATOM 833 O O . THR A 1 116 ? -17.592 7.100 4.533 1.00 92.44 116 THR A O 1
ATOM 836 N N . THR A 1 117 ? -15.525 6.269 4.847 1.00 92.25 117 THR A N 1
ATOM 837 C CA . THR A 1 117 ? -14.892 6.978 3.740 1.00 92.25 117 THR A CA 1
ATOM 838 C C . THR A 1 117 ? -14.786 6.028 2.552 1.00 92.25 117 THR A C 1
ATOM 840 O O . THR A 1 117 ? -14.067 5.030 2.620 1.00 92.25 117 THR A O 1
ATOM 843 N N . TYR A 1 118 ? -15.496 6.323 1.464 1.00 92.44 118 TYR A N 1
ATOM 844 C CA . TYR A 1 118 ? -15.386 5.583 0.204 1.00 92.44 118 TYR A CA 1
ATOM 845 C C . TYR A 1 118 ? -14.186 6.050 -0.621 1.00 92.44 118 TYR A C 1
ATOM 847 O O . TYR A 1 118 ? -13.699 7.168 -0.457 1.00 92.44 118 TYR A O 1
ATOM 855 N N . GLY A 1 119 ? -13.733 5.182 -1.512 1.00 92.38 119 GLY A N 1
ATOM 856 C CA . GLY A 1 119 ? -12.631 5.400 -2.431 1.00 92.38 119 GLY A CA 1
ATOM 857 C C . GLY A 1 119 ? -12.690 4.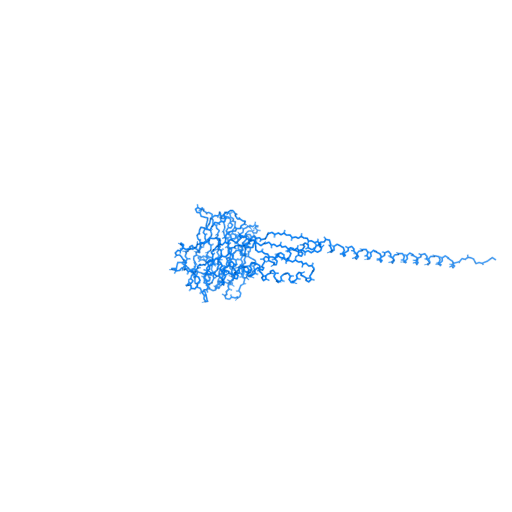407 -3.588 1.00 92.38 119 GLY A C 1
ATOM 858 O O . GLY A 1 119 ? -13.730 3.791 -3.821 1.00 92.38 119 GLY A O 1
ATOM 859 N N . SER A 1 120 ? -11.570 4.230 -4.279 1.00 91.69 120 SER A N 1
ATOM 860 C CA . SER A 1 120 ? -11.452 3.313 -5.413 1.00 91.69 120 SER A CA 1
ATOM 861 C C . SER A 1 120 ? -10.307 2.345 -5.183 1.00 91.69 120 SER A C 1
ATOM 863 O O . SER A 1 120 ? -9.274 2.702 -4.613 1.00 91.69 120 SER A O 1
ATOM 865 N N . ARG A 1 121 ? -10.474 1.112 -5.643 1.00 93.25 121 ARG A N 1
ATOM 866 C CA . ARG A 1 121 ? -9.423 0.100 -5.662 1.00 93.25 121 ARG A CA 1
ATOM 867 C C . ARG A 1 121 ? -8.999 -0.146 -7.101 1.00 93.25 121 ARG A C 1
ATOM 869 O O . ARG A 1 121 ? -9.841 -0.492 -7.917 1.00 93.25 121 ARG A O 1
ATOM 876 N N . VAL A 1 122 ? -7.710 0.002 -7.391 1.00 93.81 122 VAL A N 1
ATOM 877 C CA . VAL A 1 122 ? -7.112 -0.345 -8.690 1.00 93.81 122 VAL A CA 1
ATOM 878 C C . VAL A 1 122 ? -6.457 -1.711 -8.578 1.00 93.81 122 VAL A C 1
ATOM 880 O O . VAL A 1 122 ? -5.831 -2.018 -7.558 1.00 93.81 122 VAL A O 1
ATOM 883 N N . VAL A 1 123 ? -6.637 -2.547 -9.600 1.00 93.56 123 VAL A N 1
ATOM 884 C CA . VAL A 1 123 ? -6.273 -3.962 -9.550 1.00 93.56 123 VAL A CA 1
ATOM 885 C C . VAL A 1 123 ? -5.754 -4.448 -10.891 1.00 93.56 123 VAL A C 1
ATOM 887 O O . VAL A 1 123 ? -6.362 -4.216 -11.933 1.00 93.56 123 VAL A O 1
ATOM 890 N N . GLN A 1 124 ? -4.692 -5.240 -10.820 1.00 94.12 124 GLN A N 1
ATOM 891 C CA . GLN A 1 124 ? -4.340 -6.235 -11.819 1.00 94.12 124 GLN A CA 1
ATOM 892 C C . GLN A 1 124 ? -4.211 -7.585 -11.118 1.00 94.12 124 GLN A C 1
ATOM 894 O O . GLN A 1 124 ? -3.383 -7.743 -10.221 1.00 94.12 124 GLN A O 1
ATOM 899 N N . ASN A 1 125 ? -5.048 -8.547 -11.495 1.00 92.38 125 ASN A N 1
ATOM 900 C CA . ASN A 1 125 ? -5.132 -9.855 -10.838 1.00 92.38 125 ASN A CA 1
ATOM 901 C C . ASN A 1 125 ? -5.269 -11.013 -11.836 1.00 92.38 125 ASN A C 1
ATOM 903 O O . ASN A 1 125 ? -5.910 -12.025 -11.542 1.00 92.38 125 ASN A O 1
ATOM 907 N N . GLU A 1 126 ? -4.661 -10.873 -13.011 1.00 89.94 126 GLU A N 1
ATOM 908 C CA . GLU A 1 126 ? -4.673 -11.918 -14.026 1.00 89.94 126 GLU A CA 1
ATOM 909 C C . GLU A 1 126 ? -3.959 -13.186 -13.526 1.00 89.94 126 GLU A C 1
ATOM 911 O O . GLU A 1 126 ? -2.962 -13.144 -12.795 1.00 89.94 126 GLU A O 1
ATOM 916 N N . SER A 1 127 ? -4.489 -14.350 -13.905 1.00 88.19 127 SER A N 1
ATOM 917 C CA . SER A 1 127 ? -3.901 -15.635 -13.529 1.00 88.19 127 SER A CA 1
ATOM 918 C C . SER A 1 127 ? -2.507 -15.777 -14.140 1.00 88.19 127 SER A C 1
ATOM 920 O O . SER A 1 127 ? -2.365 -15.821 -15.356 1.00 88.19 127 SER A O 1
ATOM 922 N N . GLY A 1 128 ? -1.484 -15.908 -13.293 1.00 83.88 128 GLY A N 1
ATOM 923 C CA . GLY A 1 128 ? -0.078 -15.950 -13.716 1.00 83.88 128 GLY A CA 1
ATOM 924 C C . GLY A 1 128 ? 0.585 -14.573 -13.841 1.00 83.88 128 GLY A C 1
ATOM 925 O O . GLY A 1 128 ? 1.805 -14.514 -13.957 1.00 83.88 128 GLY A O 1
ATOM 926 N N . GLY A 1 129 ? -0.190 -13.489 -13.730 1.00 89.06 129 GLY A N 1
ATOM 927 C CA . GLY A 1 129 ? 0.281 -12.114 -13.852 1.00 89.06 129 GLY A CA 1
ATOM 928 C C . GLY A 1 129 ? 0.556 -11.679 -15.293 1.00 89.06 129 GLY A C 1
ATOM 929 O O . GLY A 1 129 ? 0.749 -12.495 -16.193 1.00 89.06 129 GLY A O 1
ATOM 930 N N . ARG A 1 130 ? 0.603 -10.362 -15.503 1.00 95.00 130 ARG A N 1
ATOM 931 C CA . ARG A 1 130 ? 1.008 -9.732 -16.772 1.00 95.00 130 ARG A CA 1
ATOM 932 C C . ARG A 1 130 ? 1.943 -8.552 -16.510 1.00 95.00 130 ARG A C 1
ATOM 934 O O . ARG A 1 130 ? 2.121 -8.156 -15.360 1.00 95.00 130 ARG A O 1
ATOM 941 N N . ALA A 1 131 ? 2.537 -7.999 -17.564 1.00 97.12 131 ALA A N 1
ATOM 942 C CA . ALA A 1 131 ? 3.289 -6.746 -17.487 1.00 97.12 131 ALA A CA 1
ATOM 943 C C . ALA A 1 131 ? 2.441 -5.626 -16.854 1.00 97.12 131 ALA A C 1
ATOM 945 O O . ALA A 1 131 ? 1.231 -5.577 -17.084 1.00 97.12 131 ALA A O 1
ATOM 946 N N . PHE A 1 132 ? 3.054 -4.731 -16.080 1.00 97.19 132 PHE A N 1
ATOM 947 C CA . PHE A 1 132 ? 2.399 -3.607 -15.394 1.00 97.19 132 PHE A CA 1
ATOM 948 C C . PHE A 1 132 ? 2.074 -2.451 -16.347 1.00 97.19 132 PHE A C 1
ATOM 950 O O . PHE A 1 132 ? 2.488 -1.310 -16.162 1.00 97.19 132 PHE A O 1
ATOM 957 N N . GLN A 1 133 ? 1.312 -2.761 -17.388 1.00 96.44 133 GLN A N 1
ATOM 958 C CA . GLN A 1 133 ? 0.896 -1.829 -18.426 1.00 96.44 133 GLN A CA 1
ATOM 959 C C . GLN A 1 133 ? -0.565 -1.428 -18.250 1.00 96.44 133 GLN A C 1
ATOM 961 O O . GLN A 1 133 ? -1.377 -2.195 -17.726 1.00 96.44 133 GLN A O 1
ATOM 966 N N . ASP A 1 134 ? -0.916 -0.263 -18.786 1.00 94.56 134 ASP A N 1
ATOM 967 C CA . ASP A 1 134 ? -2.309 0.154 -18.873 1.00 94.56 134 ASP A CA 1
ATOM 968 C C . ASP A 1 134 ? -3.140 -0.792 -19.773 1.00 94.56 134 ASP A C 1
ATOM 970 O O . ASP A 1 134 ? -2.649 -1.747 -20.397 1.00 94.56 134 ASP A O 1
ATOM 974 N N . ARG A 1 135 ? -4.443 -0.521 -19.873 1.00 92.25 135 ARG A N 1
ATOM 975 C CA . ARG A 1 135 ? -5.355 -1.278 -20.744 1.00 92.25 135 ARG A CA 1
ATOM 976 C C . ARG A 1 135 ? -5.013 -1.188 -22.242 1.00 92.25 135 ARG A C 1
ATOM 978 O O . ARG A 1 135 ? -5.513 -1.988 -23.025 1.00 92.25 135 ARG A O 1
ATOM 985 N N . ASN A 1 136 ? -4.225 -0.193 -22.650 1.00 92.81 136 ASN A N 1
ATOM 986 C CA . ASN A 1 136 ? -3.834 0.069 -24.035 1.00 92.81 136 ASN A CA 1
ATOM 987 C C . ASN A 1 136 ? -2.422 -0.472 -24.356 1.00 92.81 136 ASN A C 1
ATOM 989 O O . ASN A 1 136 ? -2.004 -0.406 -25.511 1.00 92.81 136 ASN A O 1
ATOM 993 N N . GLY A 1 137 ? -1.706 -1.020 -23.366 1.00 93.88 137 GLY A N 1
ATOM 994 C CA . GLY A 1 137 ? -0.352 -1.561 -23.504 1.00 93.88 137 GLY A CA 1
ATOM 995 C C . GLY A 1 137 ? 0.782 -0.561 -23.242 1.00 93.88 137 GLY A C 1
ATOM 996 O O . GLY A 1 137 ? 1.927 -0.869 -23.566 1.00 93.88 137 GLY A O 1
ATOM 997 N N . ASN A 1 138 ? 0.504 0.615 -22.672 1.00 96.56 138 ASN A N 1
ATOM 998 C CA . ASN A 1 138 ? 1.532 1.592 -22.302 1.00 96.56 138 ASN A CA 1
ATOM 999 C C . ASN A 1 138 ? 2.250 1.156 -21.016 1.00 96.56 138 ASN A C 1
ATOM 1001 O O . ASN A 1 138 ? 1.598 0.863 -20.015 1.00 96.56 138 ASN A O 1
ATOM 1005 N N . SER A 1 139 ? 3.585 1.117 -21.046 1.00 96.69 139 SER A N 1
ATOM 1006 C CA . SER A 1 139 ? 4.449 0.812 -19.893 1.00 96.69 139 SER A CA 1
ATOM 1007 C C . SER A 1 139 ? 4.621 1.992 -18.944 1.00 96.69 139 SER A C 1
ATOM 1009 O O . SER A 1 139 ? 4.791 1.774 -17.748 1.00 96.69 139 SER A O 1
ATOM 1011 N N . ASP A 1 140 ? 4.539 3.209 -19.480 1.00 97.25 140 ASP A N 1
ATOM 1012 C CA . ASP A 1 140 ? 4.661 4.456 -18.732 1.00 97.25 140 ASP A CA 1
ATOM 1013 C C . ASP A 1 140 ? 3.281 5.100 -18.659 1.00 97.25 140 ASP A C 1
ATOM 1015 O O . ASP A 1 140 ? 2.736 5.544 -19.677 1.00 97.25 140 ASP A O 1
ATOM 1019 N N . TRP A 1 141 ? 2.658 5.068 -17.484 1.00 96.06 141 TRP A N 1
ATOM 1020 C CA . TRP A 1 141 ? 1.264 5.479 -17.353 1.00 96.06 141 TRP A CA 1
ATOM 1021 C C . TRP A 1 141 ? 0.870 5.845 -15.922 1.00 96.06 141 TRP A C 1
ATOM 1023 O O . TRP A 1 141 ? 1.380 5.296 -14.944 1.00 96.06 141 TRP A O 1
ATOM 1033 N N . HIS A 1 142 ? -0.099 6.755 -15.809 1.00 93.62 142 HIS A N 1
ATOM 1034 C CA . HIS A 1 142 ? -0.701 7.123 -14.531 1.00 93.62 142 HIS A CA 1
ATOM 1035 C C . HIS A 1 142 ? -1.665 6.032 -14.066 1.00 93.62 142 HIS A C 1
ATOM 1037 O O . HIS A 1 142 ? -2.719 5.797 -14.672 1.00 93.62 142 HIS A O 1
ATOM 1043 N N . VAL A 1 143 ? -1.296 5.377 -12.968 1.00 94.25 143 VAL A N 1
ATOM 1044 C CA . VAL A 1 143 ? -2.110 4.358 -12.303 1.00 94.25 143 VAL A CA 1
ATOM 1045 C C . VAL A 1 143 ? -3.301 5.010 -11.616 1.00 94.25 143 VAL A C 1
ATOM 1047 O O . VAL A 1 143 ? -4.423 4.513 -11.712 1.00 94.25 143 VAL A O 1
ATOM 1050 N N . VAL A 1 144 ? -3.052 6.135 -10.944 1.00 93.38 144 VAL A N 1
ATOM 1051 C CA . VAL A 1 144 ? -4.077 7.002 -10.364 1.00 93.38 144 VAL A CA 1
ATOM 1052 C C . VAL A 1 144 ? -3.665 8.463 -10.497 1.00 93.38 144 VAL A C 1
ATOM 1054 O O . VAL A 1 144 ? -2.509 8.817 -10.269 1.00 93.38 144 VAL A O 1
ATOM 1057 N N . ASP A 1 145 ? -4.637 9.306 -10.825 1.00 91.75 145 ASP A N 1
ATOM 1058 C CA . ASP A 1 145 ? -4.466 10.751 -10.946 1.00 91.75 145 ASP A CA 1
ATOM 1059 C C . ASP A 1 145 ? -5.148 11.483 -9.790 1.00 91.75 145 ASP A C 1
ATOM 1061 O O . ASP A 1 145 ? -6.203 11.058 -9.303 1.00 91.75 145 ASP A O 1
ATOM 1065 N N . ASP A 1 146 ? -4.577 12.629 -9.421 1.00 90.94 146 ASP A N 1
ATOM 1066 C CA . ASP A 1 146 ? -5.167 13.639 -8.545 1.00 90.94 146 ASP A CA 1
ATOM 1067 C C . ASP A 1 146 ? -5.678 13.074 -7.211 1.00 90.94 146 ASP A C 1
ATOM 1069 O O . ASP A 1 146 ? -6.825 13.275 -6.804 1.00 90.94 146 ASP A O 1
ATOM 1073 N N . VAL A 1 147 ? -4.835 12.297 -6.533 1.00 92.31 147 VAL A N 1
ATOM 1074 C CA . VAL A 1 147 ? -5.124 11.798 -5.188 1.00 92.31 147 VAL A CA 1
ATOM 1075 C C . VAL A 1 147 ? -5.005 12.951 -4.202 1.00 92.31 147 VAL A C 1
ATOM 1077 O O . VAL A 1 147 ? -3.950 13.566 -4.111 1.00 92.31 147 VAL A O 1
ATOM 1080 N N . ASP A 1 148 ? -6.068 13.227 -3.444 1.00 90.94 148 ASP A N 1
ATOM 1081 C CA . ASP A 1 148 ? -6.113 14.320 -2.466 1.00 90.94 148 ASP A CA 1
ATOM 1082 C C . ASP A 1 148 ? -6.059 13.788 -1.022 1.00 90.94 148 ASP A C 1
ATOM 1084 O O . ASP A 1 148 ? -6.964 13.084 -0.549 1.00 90.94 148 ASP A O 1
ATOM 1088 N N . ARG A 1 149 ? -4.985 14.132 -0.298 1.00 87.94 149 ARG A N 1
ATOM 1089 C CA . ARG A 1 149 ? -4.825 13.836 1.136 1.00 87.94 149 ARG A CA 1
ATOM 1090 C C . ARG A 1 149 ? -5.129 15.020 2.056 1.00 87.94 149 ARG A C 1
ATOM 1092 O O . ARG A 1 149 ? -4.993 14.869 3.270 1.00 87.94 149 ARG A O 1
ATOM 1099 N N . SER A 1 150 ? -5.573 16.163 1.532 1.00 80.62 150 SER A N 1
ATOM 1100 C CA . SER A 1 150 ? -5.868 17.348 2.343 1.00 80.62 150 SER A CA 1
ATOM 1101 C C . SER A 1 150 ? -6.861 17.040 3.473 1.00 80.62 150 SER A C 1
ATOM 1103 O O . SER A 1 150 ? -7.831 16.293 3.317 1.00 80.62 150 SER A O 1
ATOM 1105 N N . GLY A 1 151 ? -6.577 17.574 4.665 1.00 69.31 151 GLY A N 1
ATOM 1106 C CA . GLY A 1 151 ? -7.416 17.387 5.854 1.00 69.31 151 GLY A CA 1
ATOM 1107 C C . GLY A 1 151 ? -7.366 15.994 6.496 1.00 69.31 151 GLY A C 1
ATOM 1108 O O . GLY A 1 151 ? -8.237 15.694 7.309 1.00 69.31 151 GLY A O 1
ATOM 1109 N N . ASN A 1 152 ? -6.382 15.150 6.162 1.00 65.25 152 ASN A N 1
ATOM 1110 C CA . ASN A 1 152 ? -6.257 13.793 6.701 1.00 65.25 152 ASN A CA 1
ATOM 1111 C C . ASN A 1 152 ? -4.902 13.535 7.378 1.00 65.25 152 ASN A C 1
ATOM 1113 O O . ASN A 1 152 ? -3.892 14.140 7.041 1.00 65.25 152 ASN A O 1
ATOM 1117 N N . GLU A 1 153 ? -4.883 12.577 8.308 1.00 64.56 153 GLU A N 1
ATOM 1118 C CA . GLU A 1 153 ? -3.677 12.142 9.036 1.00 64.56 153 GLU A CA 1
ATOM 1119 C C . GLU A 1 153 ? -2.819 11.117 8.258 1.00 64.56 153 GLU A C 1
ATOM 1121 O O . GLU A 1 153 ? -1.843 10.604 8.797 1.00 64.56 153 GLU A O 1
ATOM 1126 N N . GLY A 1 154 ? -3.170 10.781 7.010 1.00 72.62 154 GLY A N 1
ATOM 1127 C CA . GLY A 1 154 ? -2.522 9.710 6.242 1.00 72.62 154 GLY A CA 1
ATOM 1128 C C . GLY A 1 154 ? -2.439 9.988 4.743 1.00 72.62 154 GLY A C 1
ATOM 1129 O O . GLY A 1 154 ? -2.983 10.972 4.247 1.00 72.62 154 GLY A O 1
ATOM 1130 N N . ASN A 1 155 ? -1.775 9.095 4.007 1.00 79.88 155 ASN A N 1
ATOM 1131 C CA . ASN A 1 155 ? -1.331 9.353 2.636 1.00 79.88 155 ASN A CA 1
ATOM 1132 C C . ASN A 1 155 ? -2.420 9.308 1.552 1.00 79.88 155 ASN A C 1
ATOM 1134 O O . ASN A 1 155 ? -2.092 9.567 0.407 1.00 79.88 155 ASN A O 1
ATOM 1138 N N . ALA A 1 156 ? -3.692 9.021 1.858 1.00 91.00 156 ALA A N 1
ATOM 1139 C CA . ALA A 1 156 ? -4.800 8.885 0.882 1.00 91.00 156 ALA A CA 1
ATOM 1140 C C . ALA A 1 156 ? -4.650 7.762 -0.168 1.00 91.00 156 ALA A C 1
ATOM 1142 O O . ALA A 1 156 ? -5.562 7.557 -0.970 1.00 91.00 156 ALA A O 1
ATOM 1143 N N . THR A 1 157 ? -3.555 7.002 -0.102 1.00 94.12 157 THR A N 1
ATOM 1144 C CA . THR A 1 157 ? -3.320 5.728 -0.787 1.00 94.12 157 THR A CA 1
ATOM 1145 C C . THR A 1 157 ? -2.866 4.710 0.251 1.00 94.12 157 THR A C 1
ATOM 1147 O O . THR A 1 157 ? -2.065 5.019 1.137 1.00 94.12 157 THR A O 1
ATOM 1150 N N . ARG A 1 158 ? -3.400 3.494 0.168 1.00 94.75 158 ARG A N 1
ATOM 1151 C CA . ARG A 1 158 ? -3.141 2.416 1.122 1.00 94.75 158 ARG A CA 1
ATOM 1152 C C . ARG A 1 158 ? -3.214 1.051 0.458 1.00 94.75 158 ARG A C 1
ATOM 1154 O O . ARG A 1 158 ? -3.774 0.920 -0.631 1.00 94.75 158 ARG A O 1
ATOM 1161 N N . ALA A 1 159 ? -2.729 0.040 1.177 1.00 95.31 159 ALA A N 1
ATOM 1162 C CA . ALA A 1 159 ? -2.691 -1.347 0.719 1.00 95.31 159 ALA A CA 1
ATOM 1163 C C . ALA A 1 159 ? -2.123 -1.439 -0.706 1.00 95.31 159 ALA A C 1
ATOM 1165 O O . ALA A 1 159 ? -2.704 -2.099 -1.565 1.00 95.31 159 ALA A O 1
ATOM 1166 N N . PHE A 1 160 ? -1.045 -0.685 -0.957 1.00 97.44 160 PHE A N 1
ATOM 1167 C CA . PHE A 1 160 ? -0.352 -0.720 -2.231 1.00 97.44 160 PHE A CA 1
ATOM 1168 C C . PHE A 1 160 ? 0.611 -1.899 -2.206 1.00 97.44 160 PHE A C 1
ATOM 1170 O O . PHE A 1 160 ? 1.665 -1.847 -1.573 1.00 97.44 160 PHE A O 1
ATOM 1177 N N . GLU A 1 161 ? 0.196 -2.974 -2.857 1.00 97.44 161 GLU A N 1
ATOM 1178 C CA . GLU A 1 161 ? 0.862 -4.266 -2.830 1.00 97.44 161 GLU A CA 1
ATOM 1179 C C . GLU A 1 161 ? 1.164 -4.714 -4.257 1.00 97.44 161 GLU A C 1
ATOM 1181 O O . GLU A 1 161 ? 0.302 -4.649 -5.139 1.00 97.44 161 GLU A O 1
ATOM 1186 N N . LEU A 1 162 ? 2.381 -5.203 -4.467 1.00 98.06 162 LEU A N 1
ATOM 1187 C CA . LEU A 1 162 ? 2.828 -5.841 -5.696 1.00 98.06 162 LEU A CA 1
ATOM 1188 C C . LEU A 1 162 ? 3.160 -7.301 -5.397 1.00 98.06 162 LEU A C 1
ATOM 1190 O O . LEU A 1 162 ? 3.757 -7.621 -4.369 1.00 98.06 162 LEU A O 1
ATOM 1194 N N . ASN A 1 163 ? 2.831 -8.183 -6.327 1.00 97.50 163 ASN A N 1
ATOM 1195 C CA . ASN A 1 163 ? 3.306 -9.554 -6.353 1.00 97.50 163 ASN A CA 1
ATOM 1196 C C . ASN A 1 163 ? 3.956 -9.800 -7.714 1.00 97.50 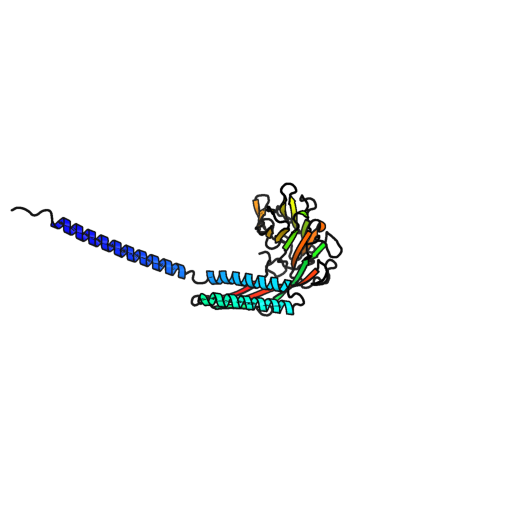163 ASN A C 1
ATOM 1198 O O . ASN A 1 163 ? 3.260 -10.054 -8.702 1.00 97.50 163 ASN A O 1
ATOM 1202 N N . VAL A 1 164 ? 5.278 -9.645 -7.767 1.00 97.50 164 VAL A N 1
ATOM 1203 C CA . VAL A 1 164 ? 6.060 -9.572 -9.006 1.00 97.50 164 VAL A CA 1
ATOM 1204 C C . VAL A 1 164 ? 6.759 -10.898 -9.269 1.00 97.50 164 VAL A C 1
ATOM 1206 O O . VAL A 1 164 ? 7.294 -11.530 -8.365 1.00 97.50 164 VAL A O 1
ATOM 1209 N N . THR A 1 165 ? 6.792 -11.325 -10.522 1.00 97.06 165 THR A N 1
ATOM 1210 C CA . THR A 1 165 ? 7.567 -12.474 -10.983 1.00 97.06 165 THR A CA 1
ATOM 1211 C C . THR A 1 165 ? 9.043 -12.100 -10.956 1.00 97.06 165 THR A C 1
ATOM 1213 O O . THR A 1 165 ? 9.478 -11.266 -11.749 1.00 97.06 165 THR A O 1
ATOM 1216 N N . LYS A 1 166 ? 9.833 -12.726 -10.080 1.00 95.62 166 LYS A N 1
ATOM 1217 C CA . LYS A 1 166 ? 11.234 -12.351 -9.819 1.00 95.62 166 LYS A CA 1
ATOM 1218 C C . LYS A 1 166 ? 12.079 -12.279 -11.094 1.00 95.62 166 LYS A C 1
ATOM 1220 O O . LYS A 1 166 ? 12.808 -11.322 -11.311 1.00 95.62 166 LYS A O 1
ATOM 1225 N N . LEU A 1 167 ? 11.926 -13.269 -11.974 1.00 95.00 167 LEU A N 1
ATOM 1226 C CA . LEU A 1 167 ? 12.683 -13.364 -13.229 1.00 95.00 167 LEU A CA 1
ATOM 1227 C C . LEU A 1 167 ? 12.243 -12.370 -14.316 1.00 95.00 167 LEU A C 1
ATOM 1229 O O . LEU A 1 167 ? 12.891 -12.309 -15.355 1.00 95.00 167 LEU A O 1
ATOM 1233 N N . SER A 1 168 ? 11.148 -11.632 -14.107 1.00 96.00 168 SER A N 1
ATOM 1234 C CA . SER A 1 168 ? 10.736 -10.556 -15.020 1.00 96.00 168 SER A CA 1
ATOM 1235 C C . SER A 1 168 ? 11.442 -9.232 -14.746 1.00 96.00 168 SER A C 1
ATOM 1237 O O . SER A 1 168 ? 11.469 -8.389 -15.634 1.00 96.00 168 SER A O 1
ATOM 1239 N N . LEU A 1 169 ? 12.005 -9.067 -13.544 1.00 97.31 169 LEU A N 1
ATOM 1240 C CA . LEU A 1 169 ? 12.730 -7.864 -13.157 1.00 97.31 169 LEU A CA 1
ATOM 1241 C C . LEU A 1 169 ? 14.054 -7.765 -13.916 1.00 97.31 169 LEU A C 1
ATOM 1243 O O . LEU A 1 169 ? 14.753 -8.769 -14.116 1.00 97.31 169 LEU A O 1
ATOM 1247 N N . GLU A 1 170 ? 14.404 -6.536 -14.288 1.00 97.69 170 GLU A N 1
ATOM 1248 C CA . GLU A 1 170 ? 15.698 -6.224 -14.895 1.00 97.69 170 GLU A CA 1
ATOM 1249 C C . GLU A 1 170 ? 16.857 -6.618 -13.957 1.00 97.69 170 GLU A C 1
ATOM 1251 O O . GLU A 1 170 ? 16.696 -6.559 -12.733 1.00 97.69 170 GLU A O 1
ATOM 1256 N N . PRO A 1 171 ? 18.002 -7.067 -14.516 1.00 96.06 171 PRO A N 1
ATOM 1257 C CA . PRO A 1 171 ? 19.156 -7.568 -13.765 1.00 96.06 171 PRO A CA 1
ATOM 1258 C C . PRO A 1 171 ? 20.003 -6.454 -13.120 1.00 96.06 171 PRO A C 1
ATOM 1260 O O . PRO A 1 171 ? 20.996 -6.739 -12.445 1.00 96.06 171 PRO A O 1
ATOM 1263 N N . ASP A 1 172 ? 19.655 -5.196 -13.379 1.00 94.38 172 ASP A N 1
ATOM 1264 C CA . ASP A 1 172 ? 20.297 -4.011 -12.838 1.00 94.38 172 ASP A CA 1
ATOM 1265 C C . ASP A 1 172 ? 19.295 -2.848 -12.746 1.00 94.38 172 ASP A C 1
ATOM 1267 O O . ASP A 1 172 ? 18.159 -2.928 -13.218 1.00 94.38 172 ASP A O 1
ATOM 1271 N N . GLU A 1 173 ? 19.716 -1.773 -12.086 1.00 94.25 173 GLU A N 1
ATOM 1272 C CA . GLU A 1 173 ? 18.904 -0.580 -11.824 1.00 94.25 173 GLU A CA 1
ATOM 1273 C C . GLU A 1 173 ? 18.565 0.205 -13.111 1.00 94.25 173 GLU A C 1
ATOM 1275 O O . GLU A 1 173 ? 17.555 0.916 -13.182 1.00 94.25 173 GLU A O 1
ATOM 1280 N N . SER A 1 174 ? 19.391 0.094 -14.159 1.00 93.25 174 SER A N 1
ATOM 1281 C CA . SER A 1 174 ? 19.255 0.901 -15.369 1.00 93.25 174 SER A CA 1
ATOM 1282 C C . SER A 1 174 ? 18.083 0.418 -16.215 1.00 93.25 174 SER A C 1
ATOM 1284 O O . SER A 1 174 ? 18.180 -0.537 -16.980 1.00 93.25 174 SER A O 1
ATOM 1286 N N . GLY A 1 175 ? 16.985 1.167 -16.170 1.00 90.88 175 GLY A N 1
ATOM 1287 C CA . GLY A 1 175 ? 15.763 0.802 -16.889 1.00 90.88 175 GLY A CA 1
ATOM 1288 C C . GLY A 1 175 ? 14.877 -0.160 -16.102 1.00 90.88 175 GLY A C 1
ATOM 1289 O O . GLY A 1 175 ? 13.933 -0.703 -16.665 1.00 90.88 175 GLY A O 1
ATOM 1290 N N . ALA A 1 176 ? 15.157 -0.343 -14.811 1.00 97.81 176 ALA A N 1
ATOM 1291 C CA . ALA A 1 176 ? 14.297 -1.068 -13.894 1.00 97.81 176 ALA A CA 1
ATOM 1292 C C . ALA A 1 176 ? 12.895 -0.444 -13.801 1.00 97.81 176 ALA A C 1
ATOM 1294 O O . ALA A 1 176 ? 12.685 0.728 -14.137 1.00 97.81 176 ALA A O 1
ATOM 1295 N N . PHE A 1 177 ? 11.947 -1.246 -13.317 1.00 98.50 177 PHE A N 1
ATOM 1296 C CA . PHE A 1 177 ? 10.585 -0.806 -13.037 1.00 98.50 177 PHE A CA 1
ATOM 1297 C C . PHE A 1 177 ? 10.577 0.244 -11.923 1.00 98.50 177 PHE A C 1
ATOM 1299 O O . PHE A 1 177 ? 11.254 0.075 -10.900 1.00 98.50 177 PHE A O 1
ATOM 1306 N N . ARG A 1 178 ? 9.785 1.307 -12.106 1.00 98.50 178 ARG A N 1
ATOM 1307 C CA . ARG A 1 178 ? 9.663 2.392 -11.131 1.00 98.50 178 ARG A CA 1
ATOM 1308 C C . ARG A 1 178 ? 8.220 2.714 -10.795 1.00 98.50 178 ARG A C 1
ATOM 1310 O O . ARG A 1 178 ? 7.331 2.688 -11.646 1.00 98.50 178 ARG A O 1
ATOM 1317 N N . ILE A 1 179 ? 8.022 3.086 -9.538 1.00 98.50 179 ILE A N 1
ATOM 1318 C CA . ILE A 1 179 ? 6.814 3.749 -9.061 1.00 98.50 179 ILE A CA 1
ATOM 1319 C C . ILE A 1 179 ? 7.193 5.177 -8.722 1.00 98.50 179 ILE A C 1
ATOM 1321 O O . ILE A 1 179 ? 7.984 5.399 -7.809 1.00 98.50 179 ILE A O 1
ATOM 1325 N N . VAL A 1 180 ? 6.599 6.128 -9.429 1.00 97.69 180 VAL A N 1
ATOM 1326 C CA . VAL A 1 180 ? 6.820 7.555 -9.212 1.00 97.69 180 VAL A CA 1
ATOM 1327 C C . VAL A 1 180 ? 5.555 8.154 -8.622 1.00 97.69 180 VAL A C 1
ATOM 1329 O O . VAL A 1 180 ? 4.459 7.988 -9.157 1.00 97.69 180 VAL A O 1
ATOM 1332 N N . VAL A 1 181 ? 5.699 8.845 -7.500 1.00 97.00 181 VAL A N 1
ATOM 1333 C CA . VAL A 1 181 ? 4.657 9.684 -6.922 1.00 97.00 181 VAL A CA 1
ATOM 1334 C C . VAL A 1 181 ? 5.061 11.127 -7.144 1.00 97.00 181 VAL A C 1
ATOM 1336 O O . VAL A 1 181 ? 6.059 11.585 -6.596 1.00 97.00 181 VAL A O 1
ATOM 1339 N N . GLU A 1 182 ? 4.286 11.835 -7.950 1.00 95.50 182 GLU A N 1
ATOM 1340 C CA . GLU A 1 182 ? 4.587 13.197 -8.388 1.00 95.50 182 GLU A CA 1
ATOM 1341 C C . GLU A 1 182 ? 3.573 14.185 -7.813 1.00 95.50 182 GLU A C 1
ATOM 1343 O O . GLU A 1 182 ? 2.361 13.955 -7.848 1.00 95.50 182 GLU A O 1
ATOM 1348 N N . GLU A 1 183 ? 4.059 15.298 -7.268 1.00 94.38 183 GLU A N 1
ATOM 1349 C CA . GLU A 1 183 ? 3.202 16.353 -6.742 1.00 94.38 183 GLU A CA 1
ATOM 1350 C C . GLU A 1 183 ? 2.337 16.967 -7.850 1.00 94.38 183 GLU A C 1
ATOM 1352 O O . GLU A 1 183 ? 2.819 17.433 -8.886 1.00 94.38 183 GLU A O 1
ATOM 1357 N N . TRP A 1 184 ? 1.031 17.053 -7.603 1.00 90.81 184 TRP A N 1
ATOM 1358 C CA . TRP A 1 184 ? 0.089 17.638 -8.545 1.00 90.81 184 TRP A CA 1
ATOM 1359 C C . TRP A 1 184 ? 0.390 19.121 -8.771 1.00 90.81 184 TRP A C 1
ATOM 1361 O O . TRP A 1 184 ? 0.184 19.957 -7.888 1.00 90.81 184 TRP A O 1
ATOM 1371 N N . LYS A 1 185 ? 0.817 19.460 -9.995 1.00 90.12 185 LYS A N 1
ATOM 1372 C CA . LYS A 1 185 ? 1.263 20.815 -10.383 1.00 90.12 185 LYS A CA 1
ATOM 1373 C C . LYS A 1 185 ? 2.460 21.325 -9.567 1.00 90.12 185 LYS A C 1
ATOM 1375 O O . LYS A 1 185 ? 2.683 22.538 -9.523 1.00 90.12 185 LYS A O 1
ATOM 1380 N N . GLY A 1 186 ? 3.199 20.421 -8.935 1.00 90.12 186 GLY A N 1
ATOM 1381 C CA . GLY A 1 186 ? 4.441 20.703 -8.234 1.00 90.12 186 GLY A CA 1
ATOM 1382 C C . GLY A 1 186 ? 5.637 20.113 -8.967 1.00 90.12 186 GLY A C 1
ATOM 1383 O O . GLY A 1 186 ? 5.556 19.779 -10.149 1.00 90.12 186 GLY A O 1
ATOM 1384 N N . SER A 1 187 ? 6.759 20.023 -8.261 1.00 91.50 187 SER A N 1
ATOM 1385 C CA . SER A 1 187 ? 7.969 19.366 -8.765 1.00 91.50 187 SER A CA 1
ATOM 1386 C C . SER A 1 187 ? 8.515 18.309 -7.816 1.00 91.50 187 SER A C 1
ATOM 1388 O O . SER A 1 187 ? 9.510 17.695 -8.167 1.00 91.50 187 SER A O 1
ATOM 1390 N N . ALA A 1 188 ? 7.929 18.146 -6.625 1.00 94.69 188 ALA A N 1
ATOM 1391 C CA . ALA A 1 188 ? 8.390 17.160 -5.662 1.00 94.69 188 ALA A CA 1
ATOM 1392 C C . ALA A 1 188 ? 7.987 15.750 -6.098 1.00 94.69 188 ALA A C 1
ATOM 1394 O O . ALA A 1 188 ? 6.839 15.510 -6.491 1.00 94.69 188 ALA A O 1
ATOM 1395 N N . THR A 1 189 ? 8.926 14.823 -5.979 1.00 96.06 189 THR A N 1
ATOM 1396 C CA . THR A 1 189 ? 8.770 13.428 -6.360 1.00 96.06 189 THR A CA 1
ATOM 1397 C C . THR A 1 189 ? 9.258 12.489 -5.264 1.00 96.06 189 THR A C 1
ATOM 1399 O O . THR A 1 189 ? 10.170 12.790 -4.490 1.00 96.06 189 THR A O 1
ATOM 1402 N N . TRP A 1 190 ? 8.604 11.335 -5.197 1.00 96.56 190 TRP A N 1
ATOM 1403 C CA . TRP A 1 190 ? 9.041 10.159 -4.459 1.00 96.56 190 TRP A CA 1
ATOM 1404 C C . TRP A 1 190 ? 9.102 9.016 -5.465 1.00 96.56 190 TRP A C 1
ATOM 1406 O O . TRP A 1 190 ? 8.094 8.717 -6.106 1.00 96.56 190 TRP A O 1
ATOM 1416 N N . THR A 1 191 ? 10.263 8.396 -5.626 1.00 97.94 191 THR A N 1
ATOM 1417 C CA . THR A 1 191 ? 10.494 7.362 -6.637 1.00 97.94 191 THR A CA 1
ATOM 1418 C C . THR A 1 191 ? 10.971 6.091 -5.967 1.00 97.94 191 THR A C 1
ATOM 1420 O O . THR A 1 191 ? 11.963 6.108 -5.251 1.00 97.94 191 THR A O 1
ATOM 1423 N N . MET A 1 192 ? 10.287 4.979 -6.223 1.00 97.94 192 MET A N 1
ATOM 1424 C CA . MET A 1 192 ? 10.743 3.644 -5.853 1.00 97.94 192 MET A CA 1
ATOM 1425 C C . MET A 1 192 ? 11.212 2.896 -7.094 1.00 97.94 192 MET A C 1
ATOM 1427 O O . MET A 1 192 ? 10.422 2.706 -8.017 1.00 97.94 192 MET A O 1
ATOM 1431 N N . THR A 1 193 ? 12.444 2.401 -7.078 1.00 98.50 193 THR A N 1
ATOM 1432 C CA . THR A 1 193 ? 13.015 1.554 -8.133 1.00 98.50 193 THR A CA 1
ATOM 1433 C C . THR A 1 193 ? 13.111 0.113 -7.636 1.00 98.50 193 THR A C 1
ATOM 1435 O O . THR A 1 193 ? 13.586 -0.131 -6.526 1.00 98.50 193 THR A O 1
ATOM 1438 N N . LEU A 1 194 ? 12.652 -0.846 -8.445 1.00 98.31 194 LEU A N 1
ATOM 1439 C CA . LEU A 1 194 ? 12.642 -2.277 -8.122 1.00 98.31 194 LEU A CA 1
ATOM 1440 C C . LEU A 1 194 ? 13.365 -3.075 -9.210 1.00 98.31 194 LEU A C 1
ATOM 1442 O O . LEU A 1 194 ? 12.947 -3.068 -10.368 1.00 98.31 194 LEU A O 1
ATOM 1446 N N . TRP A 1 195 ? 14.401 -3.817 -8.827 1.00 98.19 195 TRP A N 1
ATOM 1447 C CA . TRP A 1 195 ? 15.170 -4.664 -9.743 1.00 98.19 195 TRP A CA 1
ATOM 1448 C C . TRP A 1 195 ? 15.654 -5.941 -9.057 1.00 98.19 195 TRP A C 1
ATOM 1450 O O . TRP A 1 195 ? 15.525 -6.110 -7.841 1.00 98.19 195 TRP A O 1
ATOM 1460 N N . ARG A 1 196 ? 16.200 -6.858 -9.853 1.00 97.25 196 ARG A N 1
ATOM 1461 C CA . ARG A 1 196 ? 16.873 -8.066 -9.377 1.00 97.25 196 ARG A CA 1
ATOM 1462 C C . ARG A 1 196 ? 18.357 -7.939 -9.683 1.00 97.25 196 ARG A C 1
ATOM 1464 O O . ARG A 1 196 ? 18.700 -7.570 -10.792 1.00 97.25 196 ARG A O 1
ATOM 1471 N N . ASP A 1 197 ? 19.241 -8.285 -8.763 1.00 95.25 197 ASP A N 1
ATOM 1472 C CA . ASP A 1 197 ? 20.672 -8.339 -9.050 1.00 95.25 197 ASP A CA 1
ATOM 1473 C C . ASP A 1 197 ? 20.987 -9.542 -9.956 1.00 95.25 197 ASP A C 1
ATOM 1475 O O . ASP A 1 197 ? 20.688 -10.689 -9.626 1.00 95.25 197 ASP A O 1
ATOM 1479 N N . GLY A 1 198 ? 21.578 -9.300 -11.128 1.00 91.44 198 GLY A N 1
ATOM 1480 C CA . GLY A 1 198 ? 21.894 -10.360 -12.090 1.00 91.44 198 GLY A CA 1
ATOM 1481 C C . GLY A 1 198 ? 22.987 -11.346 -11.651 1.00 91.44 198 GLY A C 1
ATOM 1482 O O . GLY A 1 198 ? 23.146 -12.385 -12.296 1.00 91.44 198 GLY A O 1
ATOM 1483 N N . ALA A 1 199 ? 23.758 -11.035 -10.605 1.00 91.56 199 ALA A N 1
ATOM 1484 C CA . ALA A 1 199 ? 24.809 -11.890 -10.063 1.00 91.56 199 ALA A CA 1
ATOM 1485 C C . ALA A 1 199 ? 24.341 -12.708 -8.850 1.00 91.56 199 ALA A C 1
ATOM 1487 O O . ALA A 1 199 ? 24.707 -13.884 -8.765 1.00 91.56 199 ALA A O 1
ATOM 1488 N N . SER A 1 200 ? 23.570 -12.117 -7.930 1.00 92.56 200 SER A N 1
ATOM 1489 C CA . SER A 1 200 ? 23.083 -12.806 -6.722 1.00 92.56 200 SER A CA 1
ATOM 1490 C C . SER A 1 200 ? 21.631 -13.285 -6.789 1.00 92.56 200 SER A C 1
ATOM 1492 O O . SER A 1 200 ? 21.247 -14.115 -5.973 1.00 92.56 200 SER A O 1
ATOM 1494 N N . ASP A 1 201 ? 20.842 -12.834 -7.769 1.00 92.88 201 ASP A N 1
ATOM 1495 C CA . ASP A 1 201 ? 19.383 -13.023 -7.850 1.00 92.88 201 ASP A CA 1
ATOM 1496 C C . ASP A 1 201 ? 18.581 -12.372 -6.705 1.00 92.88 201 ASP A C 1
ATOM 1498 O O . ASP A 1 201 ? 17.372 -12.618 -6.580 1.00 92.88 201 ASP A O 1
ATOM 1502 N N . ASP A 1 202 ? 19.221 -11.508 -5.915 1.00 95.69 202 ASP A N 1
ATOM 1503 C CA . ASP A 1 202 ? 18.573 -10.763 -4.839 1.00 95.69 202 ASP A CA 1
ATOM 1504 C C . ASP A 1 202 ? 17.655 -9.688 -5.398 1.00 95.69 202 ASP A C 1
ATOM 1506 O O . ASP A 1 202 ? 17.915 -9.104 -6.450 1.00 95.69 202 ASP A O 1
ATOM 1510 N N . VAL A 1 203 ? 16.574 -9.395 -4.683 1.00 97.62 203 VAL A N 1
ATOM 1511 C CA . VAL A 1 203 ? 15.673 -8.310 -5.066 1.00 97.62 203 VAL A CA 1
ATOM 1512 C C . VAL A 1 203 ? 16.036 -7.065 -4.288 1.00 97.62 203 VAL A C 1
ATOM 1514 O O . VAL A 1 203 ? 16.130 -7.091 -3.060 1.00 97.62 203 VAL A O 1
ATOM 1517 N N . HIS A 1 204 ? 16.204 -5.970 -5.013 1.00 97.44 204 HIS A N 1
ATOM 1518 C CA . HIS A 1 204 ? 16.569 -4.679 -4.465 1.00 97.44 204 HIS A CA 1
ATOM 1519 C C . HIS A 1 204 ? 15.423 -3.691 -4.620 1.00 97.44 204 HIS A C 1
ATOM 1521 O O . HIS A 1 204 ? 14.759 -3.633 -5.656 1.00 97.44 204 HIS A O 1
ATOM 1527 N N . VAL A 1 205 ? 15.224 -2.898 -3.572 1.00 97.81 205 VAL A N 1
ATOM 1528 C CA . VAL A 1 205 ? 14.362 -1.722 -3.591 1.00 97.81 205 VAL A CA 1
ATOM 1529 C C . VAL A 1 205 ? 15.202 -0.519 -3.220 1.00 97.81 205 VAL A C 1
ATOM 1531 O O . VAL A 1 205 ? 15.890 -0.514 -2.195 1.00 97.81 205 VAL A O 1
ATOM 1534 N N . GLU A 1 206 ? 15.091 0.514 -4.032 1.00 97.31 206 GLU A N 1
ATOM 1535 C CA . GLU A 1 206 ? 15.627 1.834 -3.755 1.00 97.31 206 GLU A CA 1
ATOM 1536 C C . GLU A 1 206 ? 14.501 2.845 -3.710 1.00 97.31 206 GLU A C 1
ATOM 1538 O O . GLU A 1 206 ? 13.547 2.742 -4.480 1.00 97.31 206 GLU A O 1
ATOM 1543 N N . VAL A 1 207 ? 14.629 3.815 -2.813 1.00 97.25 207 VAL A N 1
ATOM 1544 C CA . VAL A 1 207 ? 13.766 4.983 -2.776 1.00 97.25 207 VAL A CA 1
ATOM 1545 C C . VAL A 1 207 ? 14.602 6.249 -2.829 1.00 97.25 207 VAL A C 1
ATOM 1547 O O . VAL A 1 207 ? 15.502 6.447 -2.007 1.00 97.25 207 VAL A O 1
ATOM 1550 N N . ASP A 1 208 ? 14.234 7.102 -3.776 1.00 95.56 208 ASP A N 1
ATOM 1551 C CA . ASP A 1 208 ? 14.738 8.454 -3.961 1.00 95.56 208 ASP A CA 1
ATOM 1552 C C . ASP A 1 208 ? 13.617 9.464 -3.685 1.00 95.56 208 ASP A C 1
ATOM 1554 O O . ASP A 1 208 ? 12.461 9.268 -4.076 1.00 95.56 208 ASP A O 1
ATOM 1558 N N . ILE A 1 209 ? 13.946 10.530 -2.963 1.00 93.25 209 ILE A N 1
ATOM 1559 C CA . ILE A 1 209 ? 13.023 11.614 -2.620 1.00 93.25 209 ILE A CA 1
ATOM 1560 C C . ILE A 1 209 ? 13.757 12.910 -2.892 1.00 93.25 209 ILE A C 1
ATOM 1562 O O . ILE A 1 209 ? 14.866 13.103 -2.389 1.00 93.25 209 ILE A O 1
ATOM 1566 N N . ASP A 1 210 ? 13.111 13.830 -3.607 1.00 83.12 210 ASP A N 1
ATOM 1567 C CA . ASP A 1 210 ? 13.686 15.146 -3.857 1.00 83.12 210 ASP A CA 1
ATOM 1568 C C . ASP A 1 210 ? 14.131 15.781 -2.532 1.00 83.12 210 ASP A C 1
ATOM 1570 O O . ASP A 1 210 ? 13.298 16.104 -1.685 1.00 83.12 210 ASP A O 1
ATOM 1574 N N . SER A 1 211 ? 15.448 15.975 -2.375 1.00 75.44 211 SER A N 1
ATOM 1575 C CA . SER A 1 211 ? 16.160 16.541 -1.211 1.00 75.44 211 SER A CA 1
ATOM 1576 C C . SER A 1 211 ? 16.553 15.618 -0.045 1.00 75.44 211 SER A C 1
ATOM 1578 O O . SER A 1 211 ? 17.178 16.112 0.896 1.00 75.44 211 SER A O 1
ATOM 1580 N N . GLU A 1 212 ? 16.314 14.308 -0.120 1.00 82.31 212 GLU A N 1
ATOM 1581 C CA . GLU A 1 212 ? 16.833 13.330 0.851 1.00 82.31 212 GLU A CA 1
ATOM 1582 C C . GLU A 1 212 ? 17.885 12.410 0.208 1.00 82.31 212 GLU A C 1
ATOM 1584 O O . GLU A 1 212 ? 17.827 12.153 -0.992 1.00 82.31 212 GLU A O 1
ATOM 1589 N N . PRO A 1 213 ? 18.863 11.881 0.964 1.00 87.06 213 PRO A N 1
ATOM 1590 C CA . PRO A 1 213 ? 19.749 10.848 0.435 1.00 87.06 213 PRO A CA 1
ATOM 1591 C C . PRO A 1 213 ? 18.977 9.553 0.159 1.00 87.06 213 PRO A C 1
ATOM 1593 O O . PRO A 1 213 ? 18.130 9.168 0.969 1.00 87.06 213 PRO A O 1
ATOM 1596 N N . GLU A 1 214 ? 19.337 8.846 -0.912 1.00 92.75 214 GLU A N 1
ATOM 1597 C CA . GLU A 1 214 ? 18.745 7.557 -1.291 1.00 92.75 214 GLU A CA 1
ATOM 1598 C C . GLU A 1 214 ? 18.782 6.535 -0.145 1.00 92.75 214 GLU A C 1
ATOM 1600 O O . GLU A 1 214 ? 19.788 6.388 0.570 1.00 92.75 214 GLU A O 1
ATOM 1605 N N . ALA A 1 215 ? 17.709 5.757 -0.025 1.00 94.88 215 ALA A N 1
ATOM 1606 C CA . ALA A 1 215 ? 17.649 4.588 0.839 1.00 94.88 215 ALA A CA 1
ATOM 1607 C C . ALA A 1 215 ? 17.500 3.316 0.011 1.00 94.88 215 ALA A C 1
ATOM 1609 O O . ALA A 1 215 ? 16.745 3.271 -0.954 1.00 94.88 215 ALA A O 1
ATOM 1610 N N . ARG A 1 216 ? 18.204 2.256 0.418 1.00 95.69 216 ARG A N 1
ATOM 1611 C CA . ARG A 1 216 ? 18.189 0.959 -0.265 1.00 95.69 216 ARG A CA 1
ATOM 1612 C C . ARG A 1 216 ? 17.913 -0.161 0.731 1.00 95.69 216 ARG A C 1
ATOM 1614 O O . ARG A 1 216 ? 18.376 -0.121 1.871 1.00 95.69 216 ARG A O 1
ATOM 1621 N N . CYS A 1 217 ? 17.171 -1.171 0.305 1.00 95.62 217 CYS A N 1
ATOM 1622 C CA . CYS A 1 217 ? 17.058 -2.449 0.998 1.00 95.62 217 CYS A CA 1
ATOM 1623 C C . CYS A 1 217 ? 17.180 -3.584 -0.025 1.00 95.62 217 CYS A C 1
ATOM 1625 O O . CYS A 1 217 ? 16.889 -3.401 -1.207 1.00 95.62 217 CYS A O 1
ATOM 1627 N N . MET A 1 218 ? 17.624 -4.751 0.429 1.00 95.44 218 MET A N 1
ATOM 1628 C CA . MET A 1 218 ? 17.713 -5.949 -0.400 1.00 95.44 218 MET A CA 1
ATOM 1629 C C . MET A 1 218 ? 17.189 -7.146 0.372 1.00 95.44 218 MET A C 1
ATOM 1631 O O . MET A 1 218 ? 17.260 -7.165 1.603 1.00 95.44 218 MET A O 1
ATOM 1635 N N . GLN A 1 219 ? 16.686 -8.131 -0.358 1.00 96.50 219 GLN A N 1
ATOM 1636 C CA . GLN A 1 219 ? 16.214 -9.377 0.215 1.00 96.50 219 GLN A CA 1
ATOM 1637 C C . GLN A 1 219 ? 16.578 -10.540 -0.703 1.00 96.50 219 GLN A C 1
ATOM 1639 O O . GLN A 1 219 ? 16.293 -10.513 -1.903 1.00 96.50 219 GLN A O 1
ATOM 1644 N N . GLU A 1 220 ? 17.167 -11.573 -0.110 1.00 95.44 220 GLU A N 1
ATOM 1645 C CA . GLU A 1 220 ? 17.308 -12.879 -0.747 1.00 95.44 220 GLU A CA 1
ATOM 1646 C C . GLU A 1 220 ? 15.907 -13.508 -0.815 1.00 95.44 220 GLU A C 1
ATOM 1648 O O . GLU A 1 220 ? 15.224 -13.622 0.210 1.00 95.44 220 GLU A O 1
ATOM 1653 N N . VAL A 1 221 ? 15.451 -13.862 -2.019 1.00 92.94 221 VAL A N 1
ATOM 1654 C CA . VAL A 1 221 ? 14.119 -14.446 -2.248 1.00 92.94 221 VAL A CA 1
ATOM 1655 C C . VAL A 1 221 ? 14.265 -15.720 -3.062 1.00 92.94 221 VAL A C 1
ATOM 1657 O O . VAL A 1 221 ? 14.634 -15.669 -4.235 1.00 92.94 221 VAL A O 1
ATOM 1660 N N . ASP A 1 222 ? 13.936 -16.864 -2.470 1.00 91.56 222 ASP A N 1
ATOM 1661 C CA . ASP A 1 222 ? 14.004 -18.160 -3.153 1.00 91.56 222 ASP A CA 1
ATOM 1662 C C . ASP A 1 222 ? 12.766 -18.420 -4.022 1.00 91.56 222 ASP A C 1
ATOM 1664 O O . ASP A 1 222 ? 12.817 -19.170 -5.003 1.00 91.56 222 ASP A O 1
ATOM 1668 N N . GLU A 1 223 ? 11.635 -17.796 -3.690 1.00 92.25 223 GLU A N 1
ATOM 1669 C CA . GLU A 1 223 ? 10.392 -17.958 -4.423 1.00 92.25 223 GLU A CA 1
ATOM 1670 C C . GLU A 1 223 ? 10.432 -17.327 -5.826 1.00 92.25 223 GLU A C 1
ATOM 1672 O O . GLU A 1 223 ? 11.125 -16.349 -6.115 1.00 92.25 223 GLU A O 1
ATOM 1677 N N . ALA A 1 224 ? 9.612 -17.877 -6.727 1.00 93.00 224 ALA A N 1
ATOM 1678 C CA . ALA A 1 224 ? 9.435 -17.330 -8.074 1.00 93.00 224 ALA A CA 1
ATOM 1679 C C . ALA A 1 224 ? 8.726 -15.963 -8.077 1.00 93.00 224 ALA A C 1
ATOM 1681 O O . ALA A 1 224 ? 8.852 -15.206 -9.041 1.00 93.00 224 ALA A O 1
ATOM 1682 N N . PHE A 1 225 ? 7.976 -15.666 -7.014 1.00 94.25 225 PHE A N 1
ATOM 1683 C CA . PHE A 1 225 ? 7.228 -14.431 -6.848 1.00 94.25 225 PHE A CA 1
ATOM 1684 C C . PHE A 1 225 ? 7.717 -13.678 -5.619 1.00 94.25 225 PHE A C 1
ATOM 1686 O O . PHE A 1 225 ? 7.946 -14.278 -4.572 1.00 94.25 225 PHE A O 1
ATOM 1693 N N . VAL A 1 226 ? 7.828 -12.363 -5.751 1.00 96.38 226 VAL A N 1
ATOM 1694 C CA . VAL A 1 226 ? 8.302 -11.461 -4.709 1.00 96.38 226 VAL A CA 1
ATOM 1695 C C . VAL A 1 226 ? 7.169 -10.513 -4.358 1.00 96.38 226 VAL A C 1
ATOM 1697 O O . VAL A 1 226 ? 6.657 -9.787 -5.215 1.00 96.38 226 VAL A O 1
ATOM 1700 N N . ARG A 1 227 ? 6.780 -10.517 -3.083 1.00 97.25 227 ARG A N 1
ATOM 1701 C CA . ARG A 1 227 ? 5.797 -9.574 -2.554 1.00 97.25 227 ARG A CA 1
ATOM 1702 C C . ARG A 1 227 ? 6.482 -8.276 -2.140 1.00 97.25 227 ARG A C 1
ATOM 1704 O O . ARG A 1 227 ? 7.437 -8.312 -1.367 1.00 97.25 227 ARG A O 1
ATOM 1711 N N . VAL A 1 228 ? 5.960 -7.149 -2.606 1.00 98.00 228 VAL A N 1
ATOM 1712 C CA . VAL A 1 228 ? 6.381 -5.806 -2.193 1.00 98.00 228 VAL A CA 1
ATOM 1713 C C . VAL A 1 228 ? 5.160 -5.080 -1.644 1.00 98.00 228 VAL A C 1
ATOM 1715 O O . VAL A 1 228 ? 4.249 -4.743 -2.397 1.00 98.00 228 VAL A O 1
ATOM 1718 N N . ASP A 1 229 ? 5.124 -4.847 -0.336 1.00 97.44 229 ASP A N 1
ATOM 1719 C CA . ASP A 1 229 ? 4.079 -4.041 0.295 1.00 97.44 229 ASP A CA 1
ATOM 1720 C C . ASP A 1 229 ? 4.604 -2.607 0.412 1.00 97.44 229 ASP A C 1
ATOM 1722 O O . ASP A 1 229 ? 5.296 -2.262 1.369 1.00 97.44 229 ASP A O 1
ATOM 1726 N N . VAL A 1 230 ? 4.308 -1.769 -0.581 1.00 97.25 230 VAL A N 1
ATOM 1727 C CA . VAL A 1 230 ? 4.878 -0.420 -0.734 1.00 97.25 230 VAL A CA 1
ATOM 1728 C C . VAL A 1 230 ? 4.463 0.491 0.423 1.00 97.25 230 VAL A C 1
ATOM 1730 O O . VAL A 1 230 ? 5.295 1.180 1.008 1.00 97.25 230 VAL A O 1
ATOM 1733 N N . THR A 1 231 ? 3.183 0.477 0.806 1.00 95.69 231 THR A N 1
ATOM 1734 C CA . THR A 1 231 ? 2.672 1.345 1.882 1.00 95.69 231 THR A CA 1
ATOM 1735 C C . THR A 1 231 ? 2.949 0.806 3.287 1.00 95.69 231 THR A C 1
ATOM 1737 O O . THR A 1 231 ? 3.095 1.595 4.220 1.00 95.69 231 THR A O 1
ATOM 1740 N N . GLU A 1 232 ? 3.053 -0.515 3.475 1.00 93.75 232 GLU A N 1
ATOM 1741 C CA . GLU A 1 232 ? 3.502 -1.096 4.757 1.00 93.75 232 GLU A CA 1
ATOM 1742 C C . GLU A 1 232 ? 5.034 -1.117 4.903 1.00 93.75 232 GLU A C 1
ATOM 1744 O O . GLU A 1 232 ? 5.573 -1.290 6.005 1.00 93.75 232 GLU A O 1
ATOM 1749 N N . GLY A 1 233 ? 5.723 -0.944 3.779 1.00 95.38 233 GLY A N 1
ATOM 1750 C CA . GLY A 1 233 ? 7.162 -0.939 3.621 1.00 95.38 233 GLY A CA 1
ATOM 1751 C C . GLY A 1 233 ? 7.820 -2.281 3.909 1.00 95.38 233 GLY A C 1
ATOM 1752 O O . GLY A 1 233 ? 8.698 -2.389 4.770 1.00 95.38 233 GLY A O 1
ATOM 1753 N N . ARG A 1 234 ? 7.377 -3.319 3.201 1.00 96.00 234 ARG A N 1
ATOM 1754 C CA . ARG A 1 234 ? 7.934 -4.672 3.304 1.00 96.00 234 ARG A CA 1
ATOM 1755 C C . ARG A 1 234 ? 8.386 -5.198 1.951 1.00 96.00 234 ARG A C 1
ATOM 1757 O O . ARG A 1 234 ? 7.729 -4.959 0.941 1.00 96.00 234 ARG A O 1
ATOM 1764 N N . LEU A 1 235 ? 9.468 -5.968 1.968 1.00 97.12 235 LEU A N 1
ATOM 1765 C CA . LEU A 1 235 ? 9.993 -6.711 0.829 1.00 97.12 235 LEU A CA 1
ATOM 1766 C C . LEU A 1 235 ? 10.084 -8.188 1.224 1.00 97.12 235 LEU A C 1
ATOM 1768 O O . LEU A 1 235 ? 10.696 -8.522 2.232 1.00 97.12 235 LEU A O 1
ATOM 1772 N N . ALA A 1 236 ? 9.400 -9.056 0.480 1.00 95.56 236 ALA A N 1
ATOM 1773 C CA . ALA A 1 236 ? 9.208 -10.473 0.807 1.00 95.56 236 ALA A CA 1
ATOM 1774 C C . ALA A 1 236 ? 8.712 -10.722 2.252 1.00 95.56 236 ALA A C 1
ATOM 1776 O O . ALA A 1 236 ? 9.063 -11.705 2.894 1.00 95.56 236 ALA A O 1
ATOM 1777 N N . GLY A 1 237 ? 7.880 -9.813 2.777 1.00 94.25 237 GLY A N 1
ATOM 1778 C CA . GLY A 1 237 ? 7.343 -9.868 4.144 1.00 94.25 237 GLY A CA 1
ATOM 1779 C C . GLY A 1 237 ? 8.247 -9.253 5.220 1.00 94.25 237 GLY A C 1
ATOM 1780 O O . GLY A 1 237 ? 7.746 -8.869 6.286 1.00 94.25 237 GLY A O 1
ATOM 1781 N N . GLU A 1 238 ? 9.532 -9.057 4.930 1.00 95.38 238 GLU A N 1
ATOM 1782 C CA . GLU A 1 238 ? 10.492 -8.455 5.851 1.00 95.38 238 GLU A CA 1
ATOM 1783 C C . GLU A 1 238 ? 10.451 -6.918 5.799 1.00 95.38 238 GLU A C 1
ATOM 1785 O O . GLU A 1 238 ? 10.189 -6.338 4.741 1.00 95.38 238 GLU A O 1
ATOM 1790 N N . PRO A 1 239 ? 10.663 -6.210 6.926 1.00 94.56 239 PRO A N 1
ATOM 1791 C CA . PRO A 1 239 ? 10.701 -4.751 6.934 1.00 94.56 239 PRO A CA 1
ATOM 1792 C C . PRO A 1 239 ? 11.811 -4.196 6.031 1.00 94.56 239 PRO A C 1
ATOM 1794 O O . PRO A 1 239 ? 12.990 -4.463 6.247 1.00 94.56 239 PRO A O 1
ATOM 1797 N N . CYS A 1 240 ? 11.442 -3.345 5.076 1.00 94.94 240 CYS A N 1
ATOM 1798 C CA . CYS A 1 240 ? 12.383 -2.658 4.198 1.00 94.94 240 CYS A CA 1
ATOM 1799 C C . CYS A 1 240 ? 12.585 -1.214 4.678 1.00 94.94 240 CYS A C 1
ATOM 1801 O O . CYS A 1 240 ? 11.653 -0.407 4.653 1.00 94.94 240 CYS A O 1
ATOM 1803 N N . GLY A 1 241 ? 13.807 -0.874 5.105 1.00 92.00 241 GLY A N 1
ATOM 1804 C CA . GLY A 1 241 ? 14.149 0.476 5.575 1.00 92.00 241 GLY A CA 1
ATOM 1805 C C . GLY A 1 241 ? 13.906 1.567 4.527 1.00 92.00 241 GLY A C 1
ATOM 1806 O O . GLY A 1 241 ? 13.458 2.651 4.886 1.00 92.00 241 GLY A O 1
ATOM 1807 N N . ALA A 1 242 ? 14.097 1.242 3.244 1.00 93.81 242 ALA A N 1
ATOM 1808 C CA . ALA A 1 242 ? 13.862 2.147 2.121 1.00 93.81 242 ALA A CA 1
ATOM 1809 C C . ALA A 1 242 ? 12.382 2.457 1.858 1.00 93.81 242 ALA A C 1
ATOM 1811 O O . ALA A 1 242 ? 12.090 3.410 1.163 1.00 93.81 242 ALA A O 1
ATOM 1812 N N . LEU A 1 243 ? 11.431 1.709 2.421 1.00 94.69 243 LEU A N 1
ATOM 1813 C CA . LEU A 1 243 ? 9.992 1.988 2.278 1.00 94.69 243 LEU A CA 1
ATOM 1814 C C . LEU A 1 243 ? 9.353 2.454 3.593 1.00 94.69 243 LEU A C 1
ATOM 1816 O O . LEU A 1 243 ? 8.130 2.522 3.735 1.00 94.69 243 LEU A O 1
ATOM 1820 N N . ARG A 1 244 ? 10.179 2.713 4.608 1.00 92.62 244 ARG A N 1
ATOM 1821 C CA . ARG A 1 244 ? 9.758 3.038 5.971 1.00 92.62 244 ARG A CA 1
ATOM 1822 C C . ARG A 1 244 ? 10.626 4.162 6.521 1.00 92.62 244 ARG A C 1
ATOM 1824 O O . ARG A 1 244 ? 11.417 4.782 5.824 1.00 92.62 244 ARG A O 1
ATOM 1831 N N . GLN A 1 245 ? 10.470 4.429 7.810 1.00 89.88 245 GLN A N 1
ATOM 1832 C CA . GLN A 1 245 ? 11.509 5.128 8.542 1.00 89.88 245 GLN A CA 1
ATOM 1833 C C . GLN A 1 245 ? 12.686 4.169 8.752 1.00 89.88 245 GLN A C 1
ATOM 1835 O O . GLN A 1 245 ? 12.501 3.076 9.295 1.00 89.88 245 GLN A O 1
ATOM 1840 N N . GLY A 1 246 ? 13.877 4.566 8.321 1.00 87.19 246 GLY A N 1
ATOM 1841 C CA . GLY A 1 246 ? 15.040 3.689 8.317 1.00 87.19 246 GLY A CA 1
ATOM 1842 C C . GLY A 1 246 ? 16.329 4.422 7.963 1.00 87.19 246 GLY A C 1
ATOM 1843 O O . GLY A 1 246 ? 16.288 5.609 7.632 1.00 87.19 246 GLY A O 1
ATOM 1844 N N . PRO A 1 247 ? 17.476 3.735 8.079 1.00 86.25 247 PRO A N 1
ATOM 1845 C CA . PRO A 1 247 ? 18.745 4.286 7.649 1.00 86.25 247 PRO A CA 1
ATOM 1846 C C . PRO A 1 247 ? 18.790 4.393 6.123 1.00 86.25 247 PRO A C 1
ATOM 1848 O O . PRO A 1 247 ? 18.307 3.514 5.407 1.00 86.25 247 PRO A O 1
ATOM 1851 N N . ASN A 1 248 ? 19.408 5.458 5.643 1.00 88.94 248 ASN A N 1
ATOM 1852 C CA . ASN A 1 248 ? 19.743 5.655 4.244 1.00 88.94 248 ASN A CA 1
ATOM 1853 C C . ASN A 1 248 ? 21.074 4.977 3.894 1.00 88.94 248 ASN A C 1
ATOM 1855 O O . ASN A 1 248 ? 21.706 4.333 4.735 1.00 88.94 248 ASN A O 1
ATOM 1859 N N . THR A 1 249 ? 21.527 5.146 2.655 1.00 85.00 249 THR A N 1
ATOM 1860 C CA . THR A 1 249 ? 22.808 4.594 2.170 1.00 85.00 249 THR A CA 1
ATOM 1861 C C . THR A 1 249 ? 24.042 5.086 2.940 1.00 85.00 249 THR A C 1
ATOM 1863 O O . THR A 1 249 ? 25.050 4.383 2.989 1.00 85.00 249 THR A O 1
ATOM 1866 N N . ASN A 1 250 ? 23.961 6.243 3.603 1.00 86.12 250 ASN A N 1
ATOM 1867 C CA . ASN A 1 250 ? 25.015 6.799 4.458 1.00 86.12 250 ASN A CA 1
ATOM 1868 C C . ASN A 1 250 ? 24.877 6.394 5.940 1.00 86.12 250 ASN A C 1
ATOM 1870 O O . ASN A 1 250 ? 25.758 6.697 6.744 1.00 86.12 250 ASN A O 1
ATOM 1874 N N . GLY A 1 251 ? 23.798 5.696 6.310 1.00 85.19 251 GLY A N 1
ATOM 1875 C CA . GLY A 1 251 ? 23.491 5.297 7.684 1.00 85.19 251 GLY A CA 1
ATOM 1876 C C . GLY A 1 251 ? 22.693 6.323 8.496 1.00 85.19 251 GLY A C 1
ATOM 1877 O O . GLY A 1 251 ? 22.419 6.064 9.671 1.00 85.19 251 GLY A O 1
ATOM 1878 N N . ASP A 1 252 ? 22.286 7.450 7.904 1.00 87.50 252 ASP A N 1
ATOM 1879 C CA . ASP A 1 252 ? 21.448 8.448 8.578 1.00 87.50 252 ASP A CA 1
ATOM 1880 C C . ASP A 1 252 ? 19.974 8.032 8.546 1.00 87.50 252 ASP A C 1
ATOM 1882 O O . ASP A 1 252 ? 19.489 7.487 7.557 1.00 87.50 252 ASP A O 1
ATOM 1886 N N . PHE A 1 253 ? 19.237 8.299 9.624 1.00 88.50 253 PHE A N 1
ATOM 1887 C CA . PHE A 1 253 ? 17.815 7.963 9.699 1.00 88.50 253 PHE A CA 1
ATOM 1888 C C . PHE A 1 253 ? 16.956 8.992 8.959 1.00 88.50 253 PHE A C 1
ATOM 1890 O O . PHE A 1 253 ? 16.900 10.152 9.364 1.00 88.50 253 P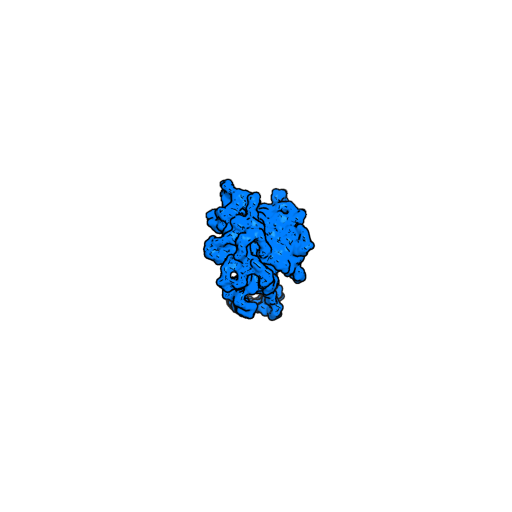HE A O 1
ATOM 1897 N N . GLY A 1 254 ? 16.226 8.528 7.945 1.00 87.12 254 GLY A N 1
ATOM 1898 C CA . GLY A 1 254 ? 15.267 9.312 7.167 1.00 87.12 254 GLY A CA 1
ATOM 1899 C C . GLY A 1 254 ? 13.863 8.703 7.178 1.00 87.12 254 GLY A C 1
ATOM 1900 O O . GLY A 1 254 ? 13.628 7.626 7.740 1.00 87.12 254 GLY A O 1
ATOM 1901 N N . ASN A 1 255 ? 12.909 9.413 6.575 1.00 90.56 255 ASN A N 1
ATOM 1902 C CA . ASN A 1 255 ? 11.544 8.933 6.366 1.00 90.56 255 ASN A CA 1
ATOM 1903 C C . ASN A 1 255 ? 11.306 8.659 4.878 1.00 90.56 255 ASN A C 1
ATOM 1905 O O . ASN A 1 255 ? 11.035 9.582 4.117 1.00 90.56 255 ASN A O 1
ATOM 1909 N N . TYR A 1 256 ? 11.346 7.382 4.503 1.00 93.25 256 TYR A N 1
ATOM 1910 C CA . TYR A 1 256 ? 11.208 6.920 3.122 1.00 93.25 256 TYR A CA 1
ATOM 1911 C C . TYR A 1 256 ? 9.850 6.287 2.823 1.00 93.25 256 TYR A C 1
ATOM 1913 O O . TYR A 1 256 ? 9.658 5.625 1.805 1.00 93.25 256 TYR A O 1
ATOM 1921 N N . ARG A 1 257 ? 8.873 6.482 3.715 1.00 93.38 257 ARG A N 1
ATOM 1922 C CA . ARG A 1 257 ? 7.506 5.993 3.508 1.00 93.38 257 ARG A CA 1
ATOM 1923 C C . ARG A 1 257 ? 6.941 6.531 2.202 1.00 93.38 257 ARG A C 1
ATOM 1925 O O . ARG A 1 257 ? 7.234 7.668 1.836 1.00 93.38 257 ARG A O 1
ATOM 1932 N N . PHE A 1 258 ? 6.073 5.743 1.578 1.00 94.31 258 PHE A N 1
ATOM 1933 C CA . PHE A 1 258 ? 5.332 6.121 0.377 1.00 94.31 258 PHE A CA 1
ATOM 1934 C C . PHE A 1 258 ? 4.892 7.595 0.393 1.00 94.31 258 PHE A C 1
ATOM 1936 O O . PHE A 1 258 ? 4.322 8.054 1.385 1.00 94.31 258 PHE A O 1
ATOM 1943 N N . ALA A 1 259 ? 5.160 8.323 -0.693 1.00 93.38 259 ALA A N 1
ATOM 1944 C CA . ALA A 1 259 ? 4.795 9.732 -0.879 1.00 93.38 259 ALA A CA 1
ATOM 1945 C C . ALA A 1 259 ? 5.355 10.724 0.171 1.00 93.38 259 ALA A C 1
ATOM 1947 O O . ALA A 1 259 ? 4.850 11.843 0.306 1.00 93.38 259 ALA A O 1
ATOM 1948 N N . SER A 1 260 ? 6.391 10.350 0.931 1.00 92.12 260 SER A N 1
ATOM 1949 C CA . SER A 1 260 ? 7.138 11.305 1.767 1.00 92.12 260 SER A CA 1
ATOM 1950 C C . SER A 1 260 ? 7.802 12.363 0.885 1.00 92.12 260 SER A C 1
ATOM 1952 O O . SER A 1 260 ? 8.264 12.050 -0.204 1.00 92.12 260 SER A O 1
ATOM 1954 N N . GLY A 1 261 ? 7.818 13.620 1.333 1.00 90.56 261 GLY A N 1
ATOM 1955 C CA . GLY A 1 261 ? 8.361 14.748 0.559 1.00 90.56 261 GLY A CA 1
ATOM 1956 C C . GLY A 1 261 ? 7.415 15.312 -0.510 1.00 90.56 261 GLY A C 1
ATOM 1957 O O . GLY A 1 261 ? 7.585 16.456 -0.920 1.00 90.56 261 GLY A O 1
ATOM 1958 N N . VAL A 1 262 ? 6.369 14.574 -0.893 1.00 92.62 262 VAL A N 1
ATOM 1959 C CA . VAL A 1 262 ? 5.360 15.016 -1.868 1.00 92.62 262 VAL A CA 1
ATOM 1960 C C . VAL A 1 262 ? 4.252 15.819 -1.175 1.00 92.62 262 VAL A C 1
ATOM 1962 O O . VAL A 1 262 ? 3.930 15.571 -0.007 1.00 92.62 262 VAL A O 1
ATOM 1965 N N . GLY A 1 263 ? 3.667 16.794 -1.880 1.00 90.75 263 GLY A N 1
ATOM 1966 C CA . GLY A 1 263 ? 2.552 17.622 -1.409 1.00 90.75 263 GLY A CA 1
ATOM 1967 C C . GLY A 1 263 ? 1.231 16.869 -1.180 1.00 90.75 263 GLY A C 1
ATOM 1968 O O . GLY A 1 263 ? 1.138 15.649 -1.294 1.00 90.75 263 GLY A O 1
ATOM 1969 N N . ASP A 1 264 ? 0.176 17.609 -0.824 1.00 91.88 264 ASP A N 1
ATOM 1970 C CA . ASP A 1 264 ? -1.125 17.025 -0.443 1.00 91.88 264 ASP A CA 1
ATOM 1971 C C . ASP A 1 264 ? -1.959 16.489 -1.607 1.00 91.88 264 ASP A C 1
ATOM 1973 O O . ASP A 1 264 ? -2.952 15.795 -1.386 1.00 91.88 264 ASP A O 1
ATOM 1977 N N . ARG A 1 265 ? -1.571 16.809 -2.838 1.00 93.19 265 ARG A N 1
ATOM 1978 C CA . ARG A 1 265 ? -2.170 16.249 -4.043 1.00 93.19 265 ARG A CA 1
ATOM 1979 C C . ARG A 1 265 ? -1.082 15.667 -4.913 1.00 93.19 265 ARG A C 1
ATOM 1981 O O . ARG A 1 265 ? -0.054 16.317 -5.095 1.00 93.19 265 ARG A O 1
ATOM 1988 N N . TYR A 1 266 ? -1.303 14.473 -5.443 1.00 94.00 266 TYR A N 1
ATOM 1989 C CA . TYR A 1 266 ? -0.286 13.768 -6.216 1.00 94.00 266 TYR A CA 1
ATOM 1990 C C . TYR A 1 266 ? -0.884 12.775 -7.213 1.00 94.00 266 TYR A C 1
ATOM 1992 O O . TYR A 1 266 ? -2.034 12.353 -7.074 1.00 94.00 266 TYR A O 1
ATOM 2000 N N . ASN A 1 267 ? -0.074 12.375 -8.190 1.00 94.44 267 ASN A N 1
ATOM 2001 C CA . ASN A 1 267 ? -0.350 11.239 -9.069 1.00 94.44 267 ASN A CA 1
ATOM 2002 C C . ASN A 1 267 ? 0.545 10.060 -8.686 1.00 94.44 267 ASN A C 1
ATOM 2004 O O . ASN A 1 267 ? 1.604 10.251 -8.090 1.00 94.44 267 ASN A O 1
ATOM 2008 N N . VAL A 1 268 ? 0.123 8.847 -9.035 1.00 96.06 268 VAL A N 1
ATOM 2009 C CA . VAL A 1 268 ? 0.962 7.648 -8.950 1.00 96.06 268 VAL A CA 1
ATOM 2010 C C . VAL A 1 268 ? 1.142 7.103 -10.354 1.00 96.06 268 VAL A C 1
ATOM 2012 O O . VAL A 1 268 ? 0.167 6.777 -11.033 1.00 96.06 268 VAL A O 1
ATOM 2015 N N . THR A 1 269 ? 2.394 6.967 -10.753 1.00 96.88 269 THR A N 1
ATOM 2016 C CA . THR A 1 269 ? 2.810 6.630 -12.107 1.00 96.88 269 THR A CA 1
ATOM 2017 C C . THR A 1 269 ? 3.670 5.377 -12.066 1.00 96.88 269 THR A C 1
ATOM 2019 O O . THR A 1 269 ? 4.518 5.211 -11.188 1.00 96.88 269 THR A O 1
ATOM 2022 N N . PHE A 1 270 ? 3.425 4.475 -13.008 1.00 98.25 270 PHE A N 1
ATOM 2023 C CA . PHE A 1 270 ? 4.357 3.406 -13.331 1.00 98.25 270 PHE A CA 1
ATOM 2024 C C . PHE A 1 270 ? 5.232 3.866 -14.482 1.00 98.25 270 PHE A C 1
ATOM 2026 O O . PHE A 1 270 ? 4.708 4.360 -15.476 1.00 98.25 270 PHE A O 1
ATOM 2033 N N . GLU A 1 271 ? 6.541 3.685 -14.337 1.00 98.12 271 GLU A N 1
ATOM 2034 C CA . GLU A 1 271 ? 7.502 3.811 -15.430 1.00 98.12 271 GLU A CA 1
ATOM 2035 C C . GLU A 1 271 ? 8.174 2.459 -15.655 1.00 98.12 271 GLU A C 1
ATOM 2037 O O . GLU A 1 271 ? 8.433 1.703 -14.710 1.00 98.12 271 GLU A O 1
ATOM 2042 N N . HIS A 1 272 ? 8.444 2.149 -16.919 1.00 97.81 272 HIS A N 1
ATOM 2043 C CA . HIS A 1 272 ? 8.970 0.865 -17.364 1.00 97.81 272 HIS A CA 1
ATOM 2044 C C . HIS A 1 272 ? 8.124 -0.314 -16.853 1.00 97.81 272 HIS A C 1
ATOM 2046 O O . HIS A 1 272 ? 8.640 -1.342 -16.415 1.00 97.81 272 HIS A O 1
ATOM 2052 N N . GLY A 1 273 ? 6.794 -0.182 -16.886 1.00 97.31 273 GLY A N 1
ATOM 2053 C CA . GLY A 1 273 ? 5.864 -1.220 -16.434 1.00 97.31 273 GLY A CA 1
ATOM 2054 C C . GLY A 1 273 ? 5.994 -2.561 -17.171 1.00 97.31 273 GLY A C 1
ATOM 2055 O O . GLY A 1 273 ? 5.610 -3.601 -16.645 1.00 97.31 273 GLY A O 1
ATOM 2056 N N . ASP A 1 274 ? 6.585 -2.588 -18.368 1.00 97.12 274 ASP A N 1
ATOM 2057 C CA . ASP A 1 274 ? 6.938 -3.822 -19.083 1.00 97.12 274 ASP A CA 1
ATOM 2058 C C . ASP A 1 274 ? 8.087 -4.609 -18.429 1.00 97.12 274 ASP A C 1
ATOM 2060 O O . ASP A 1 274 ? 8.302 -5.772 -18.766 1.00 97.12 274 ASP A O 1
ATOM 2064 N N . LYS A 1 275 ? 8.793 -4.006 -17.466 1.00 97.44 275 LYS A N 1
ATOM 2065 C CA . LYS A 1 275 ? 9.928 -4.585 -16.728 1.00 97.44 275 LYS A CA 1
ATOM 2066 C C . LYS A 1 275 ? 9.546 -5.220 -15.398 1.00 97.44 275 LYS A C 1
ATOM 2068 O O . LYS A 1 275 ? 10.404 -5.666 -14.641 1.00 97.44 275 LYS A O 1
ATOM 2073 N N . ALA A 1 276 ? 8.251 -5.273 -15.109 1.00 97.19 276 ALA A N 1
ATOM 2074 C CA . ALA A 1 276 ? 7.697 -5.999 -13.983 1.00 97.19 276 ALA A CA 1
ATOM 2075 C C . ALA A 1 276 ? 6.436 -6.737 -14.434 1.00 97.19 276 ALA A C 1
ATOM 2077 O O . ALA A 1 276 ? 5.478 -6.142 -14.924 1.00 97.19 276 ALA A O 1
ATOM 2078 N N . HIS A 1 277 ? 6.436 -8.059 -14.277 1.00 97.19 277 HIS A N 1
ATOM 2079 C CA . HIS A 1 277 ? 5.279 -8.900 -14.562 1.00 97.19 277 HIS A CA 1
ATOM 2080 C C . HIS A 1 277 ? 4.693 -9.433 -13.267 1.00 97.19 277 HIS A C 1
ATOM 2082 O O . HIS A 1 277 ? 5.411 -9.994 -12.445 1.00 97.19 277 HIS A O 1
ATOM 2088 N N . GLY A 1 278 ? 3.381 -9.367 -13.103 1.00 97.06 278 GLY A N 1
ATOM 2089 C CA . GLY A 1 278 ? 2.738 -9.921 -11.924 1.00 97.06 278 GLY A CA 1
ATOM 2090 C C . GLY A 1 278 ? 1.341 -9.380 -11.714 1.00 97.06 278 GLY A C 1
ATOM 2091 O O . GLY A 1 278 ? 0.634 -9.044 -12.668 1.00 97.06 278 GLY A O 1
ATOM 2092 N N . ASN A 1 279 ? 0.989 -9.244 -10.442 1.00 96.88 279 ASN A N 1
ATOM 2093 C CA . ASN A 1 279 ? -0.260 -8.657 -9.985 1.00 96.88 279 ASN A CA 1
ATOM 2094 C C . ASN A 1 279 ? 0.023 -7.493 -9.042 1.00 96.88 279 ASN A C 1
ATOM 2096 O O . ASN A 1 279 ? 1.034 -7.488 -8.342 1.00 96.88 279 ASN A O 1
ATOM 2100 N N . TYR A 1 280 ? -0.884 -6.528 -8.998 1.00 97.38 280 TYR A N 1
ATOM 2101 C CA . TYR A 1 280 ? -0.811 -5.437 -8.040 1.00 97.38 280 TYR A CA 1
ATOM 2102 C C . TYR A 1 280 ? -2.206 -5.001 -7.615 1.00 97.38 280 TYR A C 1
ATOM 2104 O O . TYR A 1 280 ? -3.197 -5.205 -8.324 1.00 97.38 280 TYR A O 1
ATOM 2112 N N . SER A 1 281 ? -2.287 -4.374 -6.450 1.00 96.00 281 SER A N 1
ATOM 2113 C CA . SER A 1 281 ? -3.468 -3.615 -6.074 1.00 96.00 281 SER A CA 1
ATOM 2114 C C . SER A 1 281 ? -3.112 -2.430 -5.203 1.00 96.00 281 SER A C 1
ATOM 2116 O O . SER A 1 281 ? -2.128 -2.477 -4.474 1.00 96.00 281 SER A O 1
ATOM 2118 N N . LEU A 1 282 ? -3.935 -1.390 -5.262 1.00 96.00 282 LEU A N 1
ATOM 2119 C CA . LEU A 1 282 ? -3.892 -0.274 -4.326 1.00 96.00 282 LEU A CA 1
ATOM 2120 C C . LEU A 1 282 ? -5.298 0.272 -4.092 1.00 96.00 282 LEU A C 1
ATOM 2122 O O . LEU A 1 282 ? -6.190 0.099 -4.924 1.00 96.00 282 LEU A O 1
ATOM 2126 N N . VAL A 1 283 ? -5.499 0.938 -2.960 1.00 95.12 283 VAL A N 1
ATOM 2127 C CA . VAL A 1 283 ? -6.752 1.623 -2.634 1.00 95.12 283 VAL A CA 1
ATOM 2128 C C . VAL A 1 283 ? -6.462 3.099 -2.422 1.00 95.12 283 VAL A C 1
ATOM 2130 O O . VAL A 1 283 ? -5.643 3.449 -1.573 1.00 95.12 283 VAL A O 1
ATOM 2133 N N . THR A 1 284 ? -7.160 3.963 -3.150 1.00 94.12 284 THR A N 1
ATOM 2134 C CA . THR A 1 284 ? -7.098 5.418 -2.974 1.00 94.12 284 THR A CA 1
ATOM 2135 C C . THR A 1 284 ? -8.395 5.940 -2.382 1.00 94.12 284 THR A C 1
ATOM 2137 O O . THR A 1 284 ? -9.435 5.282 -2.437 1.00 94.12 284 THR A O 1
ATOM 2140 N N . ARG A 1 285 ? -8.357 7.143 -1.807 1.00 91.19 285 ARG A N 1
ATOM 2141 C CA . ARG A 1 285 ? -9.560 7.839 -1.326 1.00 91.19 285 ARG A CA 1
ATOM 2142 C C . ARG A 1 285 ? -10.404 8.432 -2.468 1.00 91.19 285 ARG A C 1
ATOM 2144 O O . ARG A 1 285 ? -11.525 8.878 -2.237 1.00 91.19 285 ARG A O 1
ATOM 2151 N N . ASN A 1 286 ? -9.907 8.425 -3.704 1.00 87.94 286 ASN A N 1
ATOM 2152 C CA . ASN A 1 286 ? -10.637 8.971 -4.844 1.00 87.94 286 ASN A CA 1
ATOM 2153 C C . ASN A 1 286 ? -11.876 8.115 -5.116 1.00 87.94 286 ASN A C 1
ATOM 2155 O O . ASN A 1 286 ? -11.769 6.915 -5.324 1.00 87.94 286 ASN A O 1
ATOM 2159 N N . GLN A 1 287 ? -13.065 8.717 -5.117 1.00 81.12 287 GLN A N 1
ATOM 2160 C CA . GLN A 1 287 ? -14.328 7.975 -5.259 1.00 81.12 287 GLN A CA 1
ATOM 2161 C C . GLN A 1 287 ? -14.663 7.585 -6.700 1.00 81.12 287 GLN A C 1
ATOM 2163 O O . GLN A 1 287 ? -15.631 6.874 -6.937 1.00 81.12 287 GLN A O 1
ATOM 2168 N N . SER A 1 288 ? -13.918 8.089 -7.678 1.00 73.88 288 SER A N 1
ATOM 2169 C CA . SER A 1 288 ? -14.127 7.720 -9.067 1.00 73.88 288 SER A CA 1
ATOM 2170 C C . SER A 1 288 ? -12.812 7.739 -9.817 1.00 73.88 288 SER A C 1
ATOM 2172 O O . SER A 1 288 ? -12.073 8.719 -9.753 1.00 73.88 288 SER A O 1
ATOM 2174 N N . MET A 1 289 ? -12.572 6.670 -10.570 1.00 75.00 289 MET A N 1
ATOM 2175 C CA . MET A 1 289 ? -11.530 6.601 -11.595 1.00 75.00 289 MET A CA 1
ATOM 2176 C C . MET A 1 289 ? -12.157 6.553 -12.999 1.00 75.00 289 MET A C 1
ATOM 2178 O O . MET A 1 289 ? -11.487 6.232 -13.975 1.00 75.00 289 MET A O 1
ATOM 2182 N N . ALA A 1 290 ? -13.452 6.878 -13.129 1.00 56.06 290 ALA A N 1
ATOM 2183 C CA . ALA A 1 290 ? -14.213 6.746 -14.376 1.00 56.06 290 ALA A CA 1
ATOM 2184 C C . ALA A 1 290 ? -13.691 7.635 -15.522 1.00 56.06 290 ALA A C 1
ATOM 2186 O O . ALA A 1 290 ? -14.012 7.390 -16.683 1.00 56.06 290 ALA A O 1
ATOM 2187 N N . SER A 1 291 ? -12.897 8.661 -15.210 1.00 53.22 291 SER A N 1
ATOM 2188 C CA . SER A 1 291 ? -12.223 9.513 -16.194 1.00 53.22 291 SER A CA 1
ATOM 2189 C C . SER A 1 291 ? -10.885 8.958 -16.687 1.00 53.22 291 SER A C 1
ATOM 2191 O O . SER A 1 291 ? -10.322 9.521 -17.625 1.00 53.22 291 SER A O 1
ATOM 2193 N N . SER A 1 292 ? -10.366 7.880 -16.091 1.00 68.00 292 SER A N 1
ATOM 2194 C CA . SER A 1 292 ? -9.120 7.262 -16.534 1.00 68.00 292 SER A CA 1
ATOM 2195 C C . SER A 1 292 ? -9.347 6.461 -17.821 1.00 68.00 292 SER A C 1
ATOM 2197 O O . SER A 1 292 ? -10.113 5.498 -17.863 1.00 68.00 292 SER A O 1
ATOM 2199 N N . ASN A 1 293 ? -8.647 6.844 -18.891 1.00 80.62 293 ASN A N 1
ATOM 2200 C CA . ASN A 1 293 ? -8.588 6.068 -20.135 1.00 80.62 293 ASN A CA 1
ATOM 2201 C C . ASN A 1 293 ? -7.527 4.943 -20.073 1.00 80.62 293 ASN A C 1
ATOM 2203 O O . ASN A 1 293 ? -7.301 4.259 -21.075 1.00 80.62 293 ASN A O 1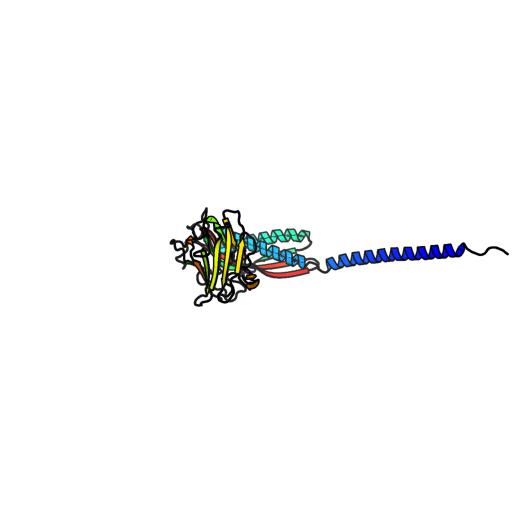
ATOM 2207 N N . THR A 1 294 ? -6.869 4.769 -18.920 1.00 87.81 294 THR A N 1
ATOM 2208 C CA . THR A 1 294 ? -5.789 3.796 -18.691 1.00 87.81 294 THR A CA 1
ATOM 2209 C C . THR A 1 294 ? -6.296 2.497 -18.052 1.00 87.81 294 THR A C 1
ATOM 2211 O O . THR A 1 294 ? -5.661 1.457 -18.198 1.00 87.81 294 THR A O 1
ATOM 2214 N N . LEU A 1 295 ? -7.483 2.505 -17.435 1.00 89.94 295 LEU A N 1
ATOM 2215 C CA . LEU A 1 295 ? -8.074 1.347 -16.752 1.00 89.94 295 LEU A CA 1
ATOM 2216 C C . LEU A 1 295 ? -9.328 0.814 -17.468 1.00 89.94 295 LEU A C 1
ATOM 2218 O O . LEU A 1 295 ? -10.063 1.551 -18.140 1.00 89.94 295 LEU A O 1
ATOM 2222 N N . ASN A 1 296 ? -9.594 -0.483 -17.319 1.00 87.25 296 ASN A N 1
ATOM 2223 C CA . ASN A 1 296 ? -10.879 -1.080 -17.674 1.00 87.25 296 ASN A CA 1
ATOM 2224 C C . ASN A 1 296 ? -11.940 -0.800 -16.599 1.00 87.25 296 ASN A C 1
ATOM 2226 O O . ASN A 1 296 ? -11.637 -0.476 -15.447 1.00 87.25 296 ASN A O 1
ATOM 2230 N N . ALA A 1 297 ? -13.208 -0.884 -16.999 1.00 69.38 297 ALA A N 1
ATOM 2231 C CA . ALA A 1 297 ? -14.331 -0.580 -16.125 1.00 69.38 297 ALA A CA 1
ATOM 2232 C C . ALA A 1 297 ? -14.722 -1.807 -15.284 1.00 69.38 297 ALA A C 1
ATOM 2234 O O . ALA A 1 297 ? -15.293 -2.756 -15.822 1.00 69.38 297 ALA A O 1
ATOM 2235 N N . SER A 1 298 ? -14.510 -1.728 -13.964 1.00 71.56 298 SER A N 1
ATOM 2236 C CA . SER A 1 298 ? -15.046 -2.621 -12.916 1.00 71.56 298 SER A CA 1
ATOM 2237 C C . SER A 1 298 ? -14.620 -4.097 -12.920 1.00 71.56 298 SER A C 1
ATOM 2239 O O . SER A 1 298 ? -14.143 -4.642 -13.918 1.00 71.56 298 SER A O 1
ATOM 2241 N N . VAL A 1 299 ? -14.844 -4.757 -11.777 1.00 68.00 299 VAL A N 1
ATOM 2242 C CA . VAL A 1 299 ? -14.676 -6.203 -11.565 1.00 68.00 299 VAL A CA 1
ATOM 2243 C C . VAL A 1 299 ? -15.271 -7.036 -12.693 1.00 68.00 299 VAL A C 1
ATOM 2245 O O . VAL A 1 299 ? -16.440 -6.903 -13.051 1.00 68.00 299 VAL A O 1
ATOM 2248 N N . GLY A 1 300 ? -14.470 -7.985 -13.179 1.00 66.94 300 GLY A N 1
ATOM 2249 C CA . GLY A 1 300 ? -14.859 -8.923 -14.231 1.00 66.94 300 GLY A CA 1
ATOM 2250 C C . GLY A 1 300 ? -14.533 -8.436 -15.642 1.00 66.94 300 GLY A C 1
ATOM 2251 O O . GLY A 1 300 ? -14.779 -9.174 -16.594 1.00 66.94 300 GLY A O 1
ATOM 2252 N N . SER A 1 301 ? -13.967 -7.233 -15.774 1.00 73.12 301 SER A N 1
ATOM 2253 C CA . SER A 1 301 ? -13.271 -6.794 -16.983 1.00 73.12 301 SER A CA 1
ATOM 2254 C C . SER A 1 301 ? -11.820 -7.295 -17.017 1.00 73.12 301 SER A C 1
ATOM 2256 O O . SER A 1 301 ? -11.306 -7.831 -16.031 1.00 73.12 301 SER A O 1
ATOM 2258 N N . ASP A 1 302 ? -11.164 -7.140 -18.168 1.00 85.25 302 ASP A N 1
ATOM 2259 C CA . ASP A 1 302 ? -9.746 -7.466 -18.316 1.00 85.25 302 ASP A CA 1
ATOM 2260 C C . ASP A 1 302 ? -8.885 -6.578 -17.396 1.00 85.25 302 ASP A C 1
ATOM 2262 O O . ASP A 1 302 ? -9.191 -5.409 -17.158 1.00 85.25 302 ASP A O 1
ATOM 2266 N N . SER A 1 303 ? -7.779 -7.107 -16.873 1.00 88.50 303 SER A N 1
ATOM 2267 C CA . SER A 1 303 ? -6.849 -6.312 -16.059 1.00 88.50 303 SER A CA 1
ATOM 2268 C C . SER A 1 303 ? -6.019 -5.335 -16.916 1.00 88.50 303 SER A C 1
ATOM 2270 O O . SER A 1 303 ? -5.650 -5.697 -18.034 1.00 88.50 303 SER A O 1
ATOM 2272 N N . PRO A 1 304 ? -5.630 -4.151 -16.400 1.00 93.06 304 PRO A N 1
ATOM 2273 C CA . PRO A 1 304 ? -6.003 -3.602 -15.099 1.00 93.06 304 PRO A CA 1
ATOM 2274 C C . PRO A 1 304 ? -7.384 -2.935 -15.120 1.00 93.06 304 PRO A C 1
ATOM 2276 O O . PRO A 1 304 ? -7.812 -2.379 -16.133 1.00 93.06 304 PRO A O 1
ATOM 2279 N N . TYR A 1 305 ? -8.064 -2.942 -13.978 1.00 91.44 305 TYR A N 1
ATOM 2280 C CA . TYR A 1 305 ? -9.375 -2.321 -13.794 1.00 91.44 305 TYR A CA 1
ATOM 2281 C C . TYR A 1 305 ? -9.467 -1.616 -12.434 1.00 91.44 305 TYR A C 1
ATOM 2283 O O . TYR A 1 305 ? -8.561 -1.720 -11.602 1.00 91.44 305 TYR A O 1
ATOM 2291 N N . TRP A 1 306 ? -10.559 -0.884 -12.208 1.00 90.75 306 TRP A N 1
ATOM 2292 C CA . TRP A 1 306 ? -10.859 -0.278 -10.910 1.00 90.75 306 TRP A CA 1
ATOM 2293 C C . TRP A 1 306 ? -12.288 -0.549 -10.448 1.00 90.75 306 TRP A C 1
ATOM 2295 O O . TRP A 1 306 ? -13.189 -0.656 -11.279 1.00 90.75 306 TRP A O 1
ATOM 2305 N N . ASP A 1 307 ? -12.482 -0.555 -9.128 1.00 89.56 307 ASP A N 1
ATOM 2306 C CA . ASP A 1 307 ? -13.774 -0.766 -8.469 1.00 89.56 307 ASP A CA 1
ATOM 2307 C C . ASP A 1 307 ? -13.993 0.221 -7.324 1.00 89.56 307 ASP A C 1
ATOM 2309 O O . ASP A 1 307 ? -13.035 0.791 -6.791 1.00 89.56 307 ASP A O 1
ATOM 2313 N N . ASP A 1 308 ? -15.240 0.327 -6.868 1.00 90.44 308 ASP A N 1
ATOM 2314 C CA . ASP A 1 308 ? -15.553 0.972 -5.596 1.00 90.44 308 ASP A CA 1
ATOM 2315 C C . ASP A 1 308 ? -14.875 0.237 -4.430 1.00 90.44 308 ASP A C 1
ATOM 2317 O O . ASP A 1 308 ? -14.805 -0.997 -4.374 1.00 90.44 308 ASP A O 1
ATOM 2321 N N . ALA A 1 309 ? -14.416 1.007 -3.446 1.00 92.69 309 ALA A N 1
ATOM 2322 C CA . ALA A 1 309 ? -13.797 0.487 -2.239 1.00 92.69 309 ALA A CA 1
ATOM 2323 C C . ALA A 1 309 ? -14.157 1.323 -1.010 1.00 92.69 309 ALA A C 1
ATOM 2325 O O . ALA A 1 309 ? -14.438 2.517 -1.084 1.00 92.69 309 ALA A O 1
ATOM 2326 N N . VAL A 1 310 ? -14.089 0.706 0.166 1.00 94.31 310 VAL A N 1
ATOM 2327 C CA . VAL A 1 310 ? -14.053 1.432 1.437 1.00 94.31 310 VAL A CA 1
ATOM 2328 C C . VAL A 1 310 ? -12.602 1.774 1.740 1.00 94.31 310 VAL A C 1
ATOM 2330 O O . VAL A 1 310 ? -11.770 0.875 1.879 1.00 94.31 310 VAL A O 1
ATOM 2333 N N . TYR A 1 311 ? -12.278 3.060 1.848 1.00 93.69 311 TYR A N 1
ATOM 2334 C CA . TYR A 1 311 ? -10.947 3.521 2.228 1.00 93.69 311 TYR A CA 1
ATOM 2335 C C . TYR A 1 311 ? -10.744 3.382 3.742 1.00 93.69 311 TYR A C 1
ATOM 2337 O O . TYR A 1 311 ? -9.840 2.669 4.167 1.00 93.69 311 TYR A O 1
ATOM 2345 N N . ASP A 1 312 ? -11.599 3.985 4.564 1.00 93.88 312 ASP A N 1
ATOM 2346 C CA . ASP A 1 312 ? -11.526 3.847 6.021 1.00 93.88 312 ASP A CA 1
ATOM 2347 C C . ASP A 1 312 ? -12.904 3.870 6.678 1.00 93.88 312 ASP A C 1
ATOM 2349 O O . ASP A 1 312 ? -13.901 4.266 6.071 1.00 93.88 312 ASP A O 1
ATOM 2353 N N . VAL A 1 313 ? -12.953 3.391 7.920 1.00 94.44 313 VAL A N 1
ATOM 2354 C CA . VAL A 1 313 ? -14.122 3.511 8.796 1.00 94.44 313 VAL A CA 1
ATOM 2355 C C . VAL A 1 313 ? -13.672 3.884 10.200 1.00 94.44 313 VAL A C 1
ATOM 2357 O O . VAL A 1 313 ? -12.620 3.439 10.663 1.00 94.44 313 VAL A O 1
ATOM 2360 N N . THR A 1 314 ? -14.503 4.628 10.924 1.00 95.06 314 THR A N 1
ATOM 2361 C CA . THR A 1 314 ? -14.317 4.822 12.369 1.00 95.06 314 THR A CA 1
ATOM 2362 C C . THR A 1 314 ? -15.232 3.885 13.138 1.00 95.06 314 THR A C 1
ATOM 2364 O O . THR A 1 314 ? -16.456 3.918 12.961 1.00 95.06 314 THR A O 1
ATOM 2367 N N . VAL A 1 315 ? -14.643 3.077 14.019 1.00 95.31 315 VAL A N 1
ATOM 2368 C CA . VAL A 1 315 ? -15.363 2.199 14.945 1.00 95.31 315 VAL A CA 1
ATOM 2369 C C . VAL A 1 315 ? -15.310 2.754 16.360 1.00 95.31 315 VAL A C 1
ATOM 2371 O O . VAL A 1 315 ? -14.272 3.224 16.816 1.00 95.31 315 VAL A O 1
ATOM 2374 N N . ARG A 1 316 ? -16.430 2.674 17.070 1.00 95.62 316 ARG A N 1
ATOM 2375 C CA . ARG A 1 316 ? -16.490 2.893 18.509 1.00 95.62 316 ARG A CA 1
ATOM 2376 C C . ARG A 1 316 ? -16.106 1.592 19.201 1.00 95.62 316 ARG A C 1
ATOM 2378 O O . ARG A 1 316 ? -16.766 0.569 19.002 1.00 95.62 316 ARG A O 1
ATOM 2385 N N . TYR A 1 317 ? -15.053 1.650 20.004 1.00 94.19 317 TYR A N 1
ATOM 2386 C CA . TYR A 1 317 ? -14.569 0.563 20.846 1.00 94.19 317 TYR A CA 1
ATOM 2387 C C . TYR A 1 317 ? -14.908 0.861 22.304 1.00 94.19 317 TYR A C 1
ATOM 2389 O O . TYR A 1 317 ? -14.509 1.896 22.839 1.00 94.19 317 TYR A O 1
ATOM 2397 N N . VAL A 1 318 ? -15.634 -0.054 22.940 1.00 93.94 318 VAL A N 1
ATOM 2398 C CA . VAL A 1 318 ? -15.964 -0.003 24.365 1.00 93.94 318 VAL A CA 1
ATOM 2399 C C . VAL A 1 318 ? -15.427 -1.262 25.028 1.00 93.94 318 VAL A C 1
ATOM 2401 O O . VAL A 1 318 ? -15.750 -2.370 24.603 1.00 93.94 318 VAL A O 1
ATOM 2404 N N . TYR A 1 319 ? -14.644 -1.080 26.083 1.00 91.25 319 TYR A N 1
ATOM 2405 C CA . TYR A 1 319 ? -14.134 -2.121 26.963 1.00 91.25 319 TYR A CA 1
ATOM 2406 C C . TYR A 1 319 ? -14.576 -1.808 28.392 1.00 91.25 319 TYR A C 1
ATOM 2408 O O . TYR A 1 319 ? -14.239 -0.757 28.935 1.00 91.25 319 TYR A O 1
ATOM 2416 N N . ASN A 1 320 ? -15.336 -2.710 28.999 1.00 90.50 320 ASN A N 1
ATOM 2417 C CA . ASN A 1 320 ? -15.837 -2.577 30.361 1.00 90.50 320 ASN A CA 1
ATOM 2418 C C . ASN A 1 320 ? -15.385 -3.781 31.186 1.00 90.50 320 ASN A C 1
ATOM 2420 O O . ASN A 1 320 ? -15.573 -4.925 30.784 1.00 90.50 320 ASN A O 1
ATOM 2424 N N . SER A 1 321 ? -14.792 -3.533 32.343 1.00 88.44 321 SER A N 1
ATOM 2425 C CA . SER A 1 321 ? -14.379 -4.556 33.298 1.00 88.44 321 SER A CA 1
ATOM 2426 C C . SER A 1 321 ? -14.579 -4.025 34.718 1.00 88.44 321 SER A C 1
ATOM 2428 O O . SER A 1 321 ? -14.652 -2.811 34.905 1.00 88.44 321 SER A O 1
ATOM 2430 N N . PRO A 1 322 ? -14.560 -4.875 35.761 1.00 84.44 322 PRO A N 1
ATOM 2431 C CA . PRO A 1 322 ? -14.711 -4.419 37.146 1.00 84.44 322 PRO A CA 1
ATOM 2432 C C . PRO A 1 322 ? -13.692 -3.363 37.607 1.00 84.44 322 PRO A C 1
ATOM 2434 O O . PRO A 1 322 ? -13.884 -2.754 38.657 1.00 84.44 322 PRO A O 1
ATOM 2437 N N . LYS A 1 323 ? -12.584 -3.190 36.875 1.00 83.06 323 LYS A N 1
ATOM 2438 C CA . LYS A 1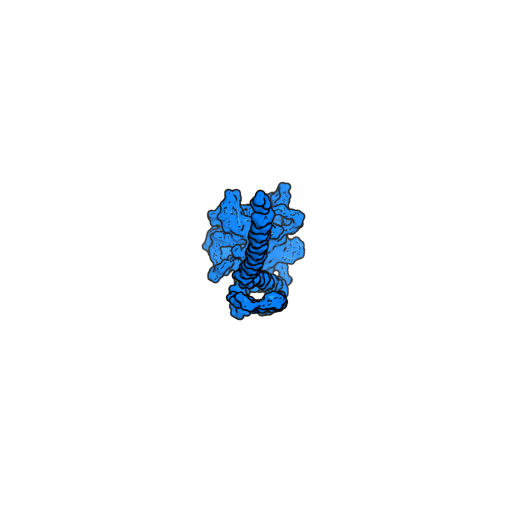 323 ? -11.482 -2.281 37.220 1.00 83.06 323 LYS A CA 1
ATOM 2439 C C . LYS A 1 323 ? -11.298 -1.125 36.234 1.00 83.06 323 LYS A C 1
ATOM 2441 O O . LYS A 1 323 ? -10.554 -0.202 36.549 1.00 83.06 323 LYS A O 1
ATOM 2446 N N . LEU A 1 324 ? -11.909 -1.189 35.050 1.00 85.56 324 LEU A N 1
ATOM 2447 C CA . LEU A 1 324 ? -11.660 -0.246 33.962 1.00 85.56 324 LEU A CA 1
ATOM 2448 C C . LEU A 1 324 ? -12.877 -0.136 33.049 1.00 85.56 324 LEU A C 1
ATOM 2450 O O . LEU A 1 324 ? -13.302 -1.138 32.473 1.00 85.56 324 LEU A O 1
ATOM 2454 N N . ASP A 1 325 ? -13.311 1.103 32.845 1.00 89.31 325 ASP A N 1
ATOM 2455 C CA . ASP A 1 325 ? -14.200 1.509 31.766 1.00 89.31 325 ASP A CA 1
ATOM 2456 C C . ASP A 1 325 ? -13.388 2.325 30.760 1.00 89.31 325 ASP A C 1
ATOM 2458 O O . ASP A 1 325 ? -12.826 3.369 31.096 1.00 89.31 325 ASP A O 1
ATOM 2462 N N . TYR A 1 326 ? -13.297 1.836 29.529 1.00 88.50 326 TYR A N 1
ATOM 2463 C CA . TYR A 1 326 ? -12.547 2.472 28.456 1.00 88.50 326 TYR A CA 1
ATOM 2464 C C . TYR A 1 326 ? -13.401 2.553 27.196 1.00 88.50 326 TYR A C 1
ATOM 2466 O O . TYR A 1 326 ? -13.917 1.551 26.707 1.00 88.50 326 TYR A O 1
ATOM 2474 N N . GLU A 1 327 ? -13.530 3.759 26.657 1.00 93.50 327 GLU A N 1
ATOM 2475 C CA . GLU A 1 327 ? -14.255 4.023 25.422 1.00 93.50 327 GLU A CA 1
ATOM 2476 C C . GLU A 1 327 ? -13.416 4.924 24.522 1.00 93.50 327 GLU A C 1
ATOM 2478 O O . GLU A 1 327 ? -12.855 5.926 24.972 1.00 93.50 327 GLU A O 1
ATOM 2483 N N . THR A 1 328 ? -13.326 4.572 23.242 1.00 94.00 328 THR A N 1
ATOM 2484 C CA . THR A 1 328 ? -12.622 5.388 22.256 1.00 94.00 328 THR A CA 1
ATOM 2485 C C . THR A 1 328 ? -13.152 5.154 20.843 1.00 94.00 328 THR A C 1
ATOM 2487 O O . THR A 1 328 ? -13.697 4.092 20.536 1.00 94.00 328 THR A O 1
ATOM 2490 N N . ASP A 1 329 ? -12.953 6.142 19.977 1.00 94.69 329 ASP A N 1
ATOM 2491 C CA . ASP A 1 329 ? -13.175 6.020 18.540 1.00 94.69 329 ASP A CA 1
ATOM 2492 C C . ASP A 1 329 ? -11.841 5.657 17.868 1.00 94.69 329 ASP A C 1
ATOM 2494 O O . ASP A 1 329 ? -10.822 6.316 18.078 1.00 94.69 329 ASP A O 1
ATOM 2498 N N . VAL A 1 330 ? -11.842 4.605 17.052 1.00 92.88 330 VAL A N 1
ATOM 2499 C CA . VAL A 1 330 ? -10.663 4.106 16.337 1.00 92.88 330 VAL A CA 1
ATOM 2500 C C . VAL A 1 330 ? -10.911 4.214 14.839 1.00 92.88 330 VAL A C 1
ATOM 2502 O O . VAL A 1 330 ? -11.815 3.566 14.310 1.00 92.88 330 VAL A O 1
ATOM 2505 N N . ARG A 1 331 ? -10.101 5.018 14.145 1.00 93.06 331 ARG A N 1
ATOM 2506 C CA . ARG A 1 331 ? -10.072 5.046 12.680 1.00 93.06 331 ARG A CA 1
ATOM 2507 C C . ARG A 1 331 ? -9.283 3.846 12.163 1.00 93.06 331 ARG A C 1
ATOM 2509 O O . ARG A 1 331 ? -8.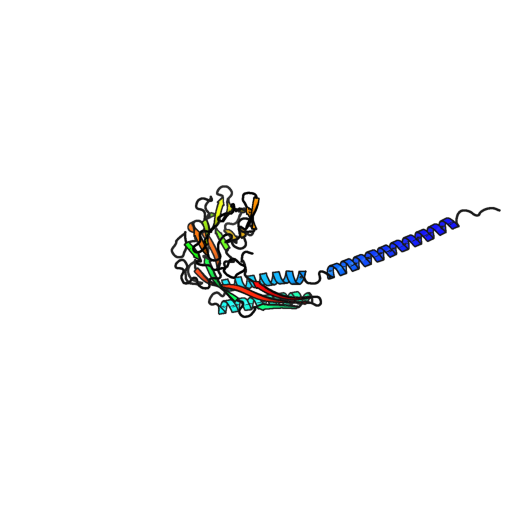124 3.658 12.527 1.00 93.06 331 ARG A O 1
ATOM 2516 N N . VAL A 1 332 ? -9.905 3.060 11.293 1.00 93.75 332 VAL A N 1
ATOM 2517 C CA . VAL A 1 332 ? -9.326 1.851 10.706 1.00 93.75 332 VAL A CA 1
ATOM 2518 C C . VAL A 1 332 ? -9.155 2.055 9.204 1.00 93.75 332 VAL A C 1
ATOM 2520 O O . VAL A 1 332 ? -10.130 2.068 8.456 1.00 93.75 332 VAL A O 1
ATOM 2523 N N . ALA A 1 333 ? -7.900 2.198 8.778 1.00 93.12 333 ALA A N 1
ATOM 2524 C CA . ALA A 1 333 ? -7.483 2.347 7.385 1.00 93.12 333 ALA A CA 1
ATOM 2525 C C . ALA A 1 333 ? -6.391 1.298 7.083 1.00 93.12 333 ALA A C 1
ATOM 2527 O O . ALA A 1 333 ? -5.210 1.550 7.327 1.00 93.12 333 ALA A O 1
ATOM 2528 N N . PRO A 1 334 ? -6.758 0.078 6.652 1.00 92.00 334 PRO A N 1
ATOM 2529 C CA . PRO A 1 334 ? -5.809 -1.031 6.565 1.00 92.00 334 PRO A CA 1
ATOM 2530 C C . PRO A 1 334 ? -4.761 -0.813 5.466 1.00 92.00 334 PRO A C 1
ATOM 2532 O O . PRO A 1 334 ? -5.102 -0.461 4.336 1.00 92.00 334 PRO A O 1
ATOM 2535 N N . GLY A 1 335 ? -3.490 -1.043 5.798 1.00 88.19 335 GLY A N 1
ATOM 2536 C CA . GLY A 1 335 ? -2.363 -0.864 4.880 1.00 88.19 335 GLY A CA 1
ATOM 2537 C C . GLY A 1 335 ? -2.008 0.598 4.588 1.00 88.19 335 GLY A C 1
ATOM 2538 O O . GLY A 1 335 ? -1.297 0.854 3.619 1.00 88.19 335 GLY A O 1
ATOM 2539 N N . GLU A 1 336 ? -2.532 1.566 5.349 1.00 87.44 336 GLU A N 1
ATOM 2540 C CA . GLU A 1 336 ? -2.097 2.966 5.267 1.00 87.44 336 GLU A CA 1
ATOM 2541 C C . GLU A 1 336 ? -0.740 3.110 5.967 1.00 87.44 336 GLU A C 1
ATOM 2543 O O . GLU A 1 336 ? -0.548 2.610 7.079 1.00 87.44 336 GLU A O 1
ATOM 2548 N N . SER A 1 337 ? 0.206 3.788 5.322 1.00 76.62 337 SER A N 1
ATOM 2549 C CA . SER A 1 337 ? 1.513 4.072 5.912 1.00 76.62 337 SER A CA 1
ATOM 2550 C C . SER A 1 337 ? 1.346 4.998 7.124 1.00 76.62 337 SER A C 1
ATOM 2552 O O . SER A 1 337 ? 0.846 6.115 6.977 1.00 76.62 337 SER A O 1
ATOM 2554 N N . ARG A 1 338 ? 1.770 4.536 8.304 1.00 61.44 338 ARG A N 1
ATOM 2555 C CA . ARG A 1 338 ? 1.782 5.286 9.571 1.00 61.44 338 ARG A CA 1
ATOM 2556 C C . ARG A 1 338 ? 3.188 5.561 10.026 1.00 61.44 338 ARG A C 1
ATOM 2558 O O . ARG A 1 338 ? 4.017 4.630 9.906 1.00 61.44 338 ARG A O 1
#